Protein AF-0000000084720271 (afdb_homodimer)

Secondary structure (DSSP, 8-state):
--EEEEE-S-HHHHHHHHHHHHHTT-EEEEESSHHHHHHHHHHS--SEEEE-SS-SSS-HHHHHHHHHHSTTTTTS-EEEEESS--SS-TTEEEEETTS-HHHHHHHHHHHHHHHHHHHHS-----------------------------/--EEEEE-S-HHHHHHHHHHHHHTT-EEEEESSHHHHHHHHHHS--SEEEE-SS-SSS-HHHHHHHHHHSTTTTTS-EEEEESS--SS-TTEEEEETTS-HHHHHHHHHHHHHHHHHHHHS-----------------------------

Organism: Cystobacter fuscus (strain ATCC 25194 / DSM 2262 / NBRC 100088 / M29) (NCBI:txid1242864)

Solvent-accessible surface area (backbone atoms only — not comparable to full-atom values): 17105 Å² total; per-residue (Å²): 124,57,37,33,37,40,31,37,63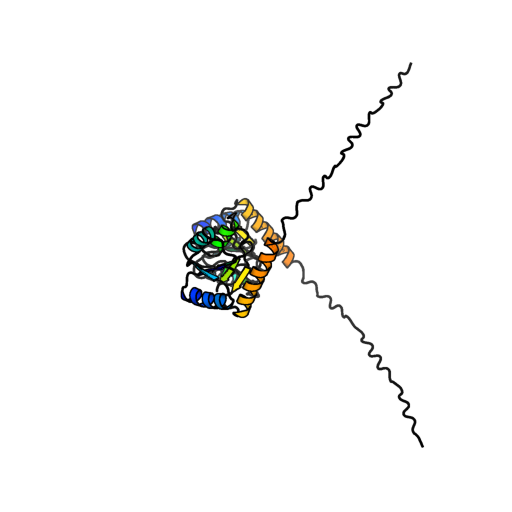,46,67,70,58,46,54,54,53,43,52,56,42,42,74,71,60,34,44,75,45,80,23,54,25,26,59,54,36,50,53,48,37,70,75,52,74,47,62,30,38,39,26,26,41,87,34,64,103,28,24,31,47,58,34,39,49,53,35,52,68,30,89,93,41,42,79,48,46,35,36,40,46,21,80,56,71,62,63,63,30,78,80,43,42,75,43,49,60,82,47,59,67,65,57,54,52,51,48,56,51,52,55,53,55,49,54,54,53,59,70,63,52,63,78,71,71,76,71,75,70,74,74,75,71,73,74,73,74,74,74,75,78,74,78,72,75,74,78,80,72,130,123,57,37,32,38,39,32,36,62,46,64,71,58,44,54,53,53,43,52,56,43,42,73,70,61,34,43,75,45,80,23,54,24,26,58,53,38,49,53,48,36,70,74,51,72,46,64,30,36,41,25,27,41,87,35,65,102,28,24,30,46,59,34,39,49,53,35,51,69,30,88,90,41,41,80,48,47,36,36,39,47,19,81,57,71,62,62,64,31,78,80,45,42,76,46,50,60,83,48,58,67,64,56,54,51,50,48,55,49,52,55,53,56,49,53,53,53,60,70,63,50,62,77,69,70,74,71,73,68,73,73,73,70,74,73,74,73,73,74,74,76,72,76,73,76,75,74,81,73,131

Nearest PDB structures (foldseek):
  4jav-assembly1_D  TM=7.626E-01  e=2.287E-08  Thermotoga maritima MSB8
  6rh1-assembly1_C  TM=7.684E-01  e=4.158E-08  Thermotoga maritima
  1ab6-assembly2_B  TM=7.377E-01  e=4.158E-08  Escherichia coli
  8wiw-assembly1_h  TM=7.359E-01  e=1.203E-07  Salmonella enterica subsp. enterica serovar Typhimurium str. LT2
  3c3m-assembly1_A-2  TM=6.565E-01  e=2.187E-07  Methanoculleus marisnigri JR1

Radius of gyration: 30.26 Å; Cα contacts (8 Å, |Δi|>4): 428; chains: 2; bounding box: 117×78×74 Å

Structure (mmCIF, N/CA/C/O backbone):
data_AF-0000000084720271-model_v1
#
loop_
_entity.id
_entity.type
_entity.pdbx_description
1 polymer 'DNA-binding response regulator'
#
loop_
_atom_site.group_PDB
_atom_site.id
_atom_site.type_symbol
_atom_site.label_atom_id
_atom_site.label_alt_id
_atom_site.label_comp_id
_atom_site.label_asym_id
_atom_site.label_entity_id
_atom_site.label_seq_id
_atom_site.pdbx_PDB_ins_code
_atom_site.Cartn_x
_atom_site.Cartn_y
_atom_site.Cartn_z
_atom_site.occupancy
_atom_site.B_iso_or_equiv
_atom_site.auth_seq_id
_atom_site.auth_comp_id
_atom_site.auth_asym_id
_atom_site.auth_atom_id
_atom_site.pdbx_PDB_model_num
ATOM 1 N N . MET A 1 1 ? -2.703 30.109 9.57 1 88.88 1 MET A N 1
ATOM 2 C CA . MET A 1 1 ? -1.684 29.078 9.539 1 88.88 1 MET A CA 1
ATOM 3 C C . MET A 1 1 ? -2.309 27.703 9.25 1 88.88 1 MET A C 1
ATOM 5 O O . MET A 1 1 ? -3.316 27.344 9.852 1 88.88 1 MET A O 1
ATOM 9 N N . ARG A 1 2 ? -1.812 26.984 8.273 1 94.38 2 ARG A N 1
ATOM 10 C CA . ARG A 1 2 ? -2.371 25.672 7.918 1 94.38 2 ARG A CA 1
ATOM 11 C C . ARG A 1 2 ? -1.997 24.625 8.953 1 94.38 2 ARG A C 1
ATOM 13 O O . ARG A 1 2 ? -0.902 24.656 9.516 1 94.38 2 ARG A O 1
ATOM 20 N N . THR A 1 3 ? -2.904 23.703 9.188 1 97.75 3 THR A N 1
ATOM 21 C CA . THR A 1 3 ? -2.705 22.672 10.188 1 97.75 3 THR A CA 1
ATOM 22 C C . THR A 1 3 ? -2.408 21.328 9.523 1 97.75 3 THR A C 1
ATOM 24 O O . THR A 1 3 ? -3.109 20.922 8.594 1 97.75 3 THR A O 1
ATOM 27 N N . ILE A 1 4 ? -1.362 20.672 10.055 1 98.38 4 ILE A N 1
ATOM 28 C CA . IL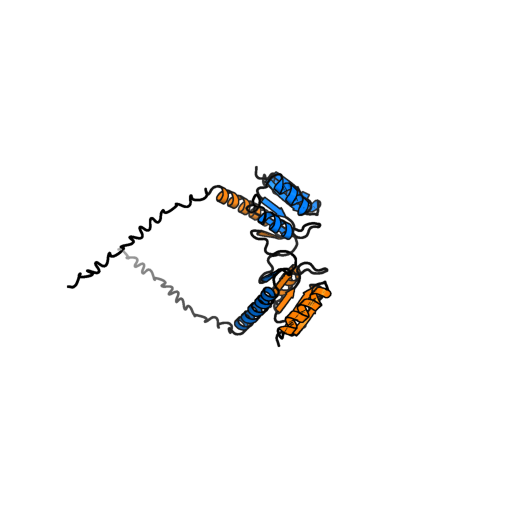E A 1 4 ? -0.977 19.344 9.586 1 98.38 4 ILE A CA 1
ATOM 29 C C . ILE A 1 4 ? -1.153 18.328 10.711 1 98.38 4 ILE A C 1
ATOM 31 O O . ILE A 1 4 ? -0.711 18.562 11.836 1 98.38 4 ILE A O 1
ATOM 35 N N . LEU A 1 5 ? -1.904 17.297 10.383 1 98.75 5 LEU A N 1
ATOM 36 C CA . LEU A 1 5 ? -1.975 16.141 11.281 1 98.75 5 LEU A CA 1
AT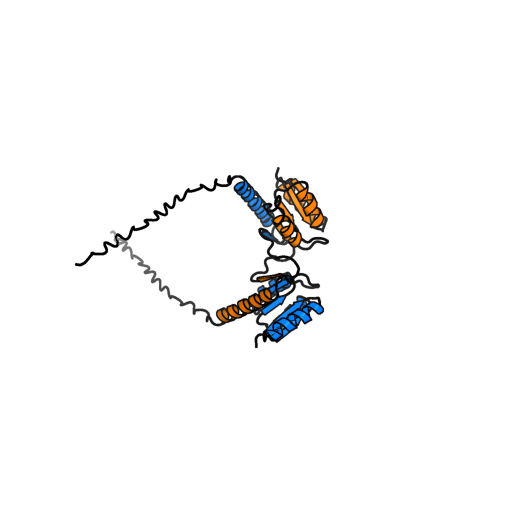OM 37 C C . LEU A 1 5 ? -0.856 15.156 10.984 1 98.75 5 LEU A C 1
ATOM 39 O O . LEU A 1 5 ? -0.836 14.539 9.922 1 98.75 5 LEU A O 1
ATOM 43 N N . LEU A 1 6 ? 0.082 15.062 11.914 1 98.69 6 LEU A N 1
ATOM 44 C CA . LEU A 1 6 ? 1.243 14.18 11.82 1 98.69 6 LEU A CA 1
ATOM 45 C C . LEU A 1 6 ? 1.022 12.898 12.617 1 98.69 6 LEU A C 1
ATOM 47 O O . LEU A 1 6 ? 0.775 12.953 13.82 1 98.69 6 LEU A O 1
ATOM 51 N N . VAL A 1 7 ? 1.159 11.75 11.883 1 98.38 7 VAL A N 1
ATOM 52 C CA . VAL A 1 7 ? 0.755 10.484 12.5 1 98.38 7 VAL A CA 1
ATOM 53 C C . VAL A 1 7 ? 1.912 9.492 12.445 1 98.38 7 VAL A C 1
ATOM 55 O O . VAL A 1 7 ? 2.408 9.164 11.367 1 98.38 7 VAL A O 1
ATOM 58 N N . ASP A 1 8 ? 2.346 9.023 13.633 1 96.62 8 ASP A N 1
ATOM 59 C CA . ASP A 1 8 ? 3.443 8.07 13.773 1 96.62 8 ASP A CA 1
ATOM 60 C C . ASP A 1 8 ? 3.447 7.434 15.164 1 96.62 8 ASP A C 1
ATOM 62 O O . ASP A 1 8 ? 3.195 8.109 16.156 1 96.62 8 ASP A O 1
ATOM 66 N N . ASP A 1 9 ? 3.748 6.133 15.211 1 94.94 9 ASP A N 1
ATOM 67 C CA . ASP A 1 9 ? 3.701 5.488 16.516 1 94.94 9 ASP A CA 1
ATOM 68 C C . ASP A 1 9 ? 5.031 5.641 17.25 1 94.94 9 ASP A C 1
ATOM 70 O O . ASP A 1 9 ? 5.133 5.32 18.438 1 94.94 9 ASP A O 1
ATOM 74 N N . GLU A 1 10 ? 6.016 6.168 16.578 1 94.62 10 GLU A N 1
ATOM 75 C CA . GLU A 1 10 ? 7.316 6.418 17.188 1 94.62 10 GLU A CA 1
ATOM 76 C C . GLU A 1 10 ? 7.473 7.883 17.578 1 94.62 10 GLU A C 1
ATOM 78 O O . GLU A 1 10 ? 7.609 8.75 16.719 1 94.62 10 GLU A O 1
ATOM 83 N N . GLN A 1 11 ? 7.578 8.156 18.922 1 96.94 11 GLN A N 1
ATOM 84 C CA . GLN A 1 11 ? 7.605 9.523 19.438 1 96.94 11 GLN A CA 1
ATOM 85 C C . GLN A 1 11 ? 8.812 10.289 18.891 1 96.94 11 GLN A C 1
ATOM 87 O O . GLN A 1 11 ? 8.719 11.484 18.609 1 96.94 11 GLN A O 1
ATOM 92 N N . ASP A 1 12 ? 9.938 9.633 18.781 1 97.06 12 ASP A N 1
ATOM 93 C CA . ASP A 1 12 ? 11.141 10.289 18.266 1 97.06 12 ASP A CA 1
ATOM 94 C C . ASP A 1 12 ? 10.914 10.836 16.859 1 97.06 12 ASP A C 1
ATOM 96 O O . ASP A 1 12 ? 11.383 11.93 16.531 1 97.06 12 ASP A O 1
ATOM 100 N N . LEU A 1 13 ? 10.219 10.102 16.047 1 96.12 13 LEU A N 1
ATOM 101 C CA . LEU A 1 13 ? 9.922 10.531 14.688 1 96.12 13 LEU A CA 1
ATOM 102 C C . LEU A 1 13 ? 8.898 11.664 14.688 1 96.12 13 LEU A C 1
ATOM 104 O O . LEU A 1 13 ? 9 12.594 13.891 1 96.12 13 LEU A O 1
ATOM 108 N N . LEU A 1 14 ? 7.93 11.609 15.578 1 98.12 14 LEU A N 1
ATOM 109 C CA . LEU A 1 14 ? 6.973 12.703 15.719 1 98.12 14 LEU A CA 1
ATOM 110 C C . LEU A 1 14 ? 7.684 14 16.078 1 98.12 14 LEU A C 1
ATOM 112 O O . LEU A 1 14 ? 7.43 15.047 15.461 1 98.12 14 LEU A O 1
ATOM 116 N N . ASP A 1 15 ? 8.523 13.914 17 1 98 15 ASP A N 1
ATOM 117 C CA . ASP A 1 15 ? 9.258 15.094 17.453 1 98 15 ASP A CA 1
ATOM 118 C C . ASP A 1 15 ? 10.078 15.688 16.297 1 98 15 ASP A C 1
ATOM 120 O O . ASP A 1 15 ? 10.055 16.906 16.078 1 98 15 ASP A O 1
ATOM 124 N N . LEU A 1 16 ? 10.773 14.852 15.641 1 97.19 16 LEU A N 1
ATOM 125 C CA . LEU A 1 16 ? 11.648 15.273 14.547 1 97.19 16 LEU A CA 1
ATOM 126 C C . LEU A 1 16 ? 10.844 15.969 13.453 1 97.19 16 LEU A C 1
ATOM 128 O O . LEU A 1 16 ? 11.156 17.094 13.07 1 97.19 16 LEU A O 1
ATOM 132 N N . PHE A 1 17 ? 9.836 15.359 12.984 1 97.75 17 PHE A N 1
ATOM 133 C CA . PHE A 1 17 ? 9.133 15.891 11.82 1 97.75 17 PHE A CA 1
ATOM 134 C C . PHE A 1 17 ? 8.188 17.016 12.219 1 97.75 17 PHE A C 1
ATOM 136 O O . PHE A 1 17 ? 7.887 17.891 11.414 1 97.75 17 PHE A O 1
ATOM 143 N N . ARG A 1 18 ? 7.746 17.031 13.477 1 98.25 18 ARG A N 1
ATOM 144 C CA . ARG A 1 18 ? 7.055 18.219 13.969 1 98.25 18 ARG A CA 1
ATOM 145 C C . ARG A 1 18 ? 7.945 19.453 13.852 1 98.25 18 ARG A C 1
ATOM 147 O O . ARG A 1 18 ? 7.508 20.5 13.359 1 98.25 18 ARG A O 1
ATOM 154 N N . GLU A 1 19 ? 9.109 19.312 14.352 1 97.94 19 GLU A N 1
ATOM 155 C CA . GLU A 1 19 ? 10.055 20.438 14.281 1 97.94 19 GLU A CA 1
ATOM 156 C C . GLU A 1 19 ? 10.242 20.906 12.852 1 97.94 19 GLU A C 1
ATOM 158 O O . GLU A 1 19 ? 10.219 22.109 12.586 1 97.94 19 GLU A O 1
ATOM 163 N N . VAL A 1 20 ? 10.43 20.016 11.953 1 97.5 20 VAL A N 1
ATOM 164 C CA . VAL A 1 20 ? 10.633 20.328 10.539 1 97.5 20 VAL A CA 1
ATOM 165 C C . VAL A 1 20 ? 9.422 21.094 10.008 1 97.5 20 VAL A C 1
ATOM 167 O O . VAL A 1 20 ? 9.57 22.156 9.383 1 97.5 20 VAL A O 1
ATOM 170 N N . LEU A 1 21 ? 8.258 20.641 10.281 1 98.19 21 LEU A N 1
ATOM 171 C CA . LEU A 1 21 ? 7.027 21.219 9.75 1 98.19 21 LEU A CA 1
ATOM 172 C C . LEU A 1 21 ? 6.746 22.578 10.398 1 98.19 21 LEU A C 1
ATOM 174 O O . LEU A 1 21 ? 6.262 23.5 9.734 1 98.19 21 LEU A O 1
ATOM 178 N N . GLU A 1 22 ? 7.023 22.656 11.68 1 97.88 22 GLU A N 1
ATOM 179 C CA . GLU A 1 22 ? 6.832 23.922 12.367 1 97.88 22 GLU A CA 1
ATOM 180 C C . GLU A 1 22 ? 7.801 24.984 11.844 1 97.88 22 GLU A C 1
ATOM 182 O O . GLU A 1 22 ? 7.453 26.156 11.758 1 97.88 22 GLU A O 1
ATOM 187 N N . GLN A 1 23 ? 8.977 24.594 11.484 1 97.12 23 GLN A N 1
ATOM 188 C CA . GLN A 1 23 ? 9.938 25.516 10.883 1 97.12 23 GLN A CA 1
ATOM 189 C C . GLN A 1 23 ? 9.438 26.016 9.531 1 97.12 23 GLN A C 1
ATOM 191 O O . GLN A 1 23 ? 9.828 27.094 9.086 1 97.12 23 GLN A O 1
ATOM 196 N N . MET A 1 24 ? 8.602 25.266 8.953 1 96.31 24 MET A N 1
ATOM 197 C CA . MET A 1 24 ? 7.984 25.656 7.684 1 96.31 24 MET A CA 1
ATOM 198 C C . MET A 1 24 ? 6.762 26.547 7.926 1 96.31 24 MET A C 1
ATOM 200 O O . MET A 1 24 ? 6.047 26.891 6.98 1 96.31 24 MET A O 1
ATOM 204 N N . ASP A 1 25 ? 6.488 26.766 9.117 1 97 25 ASP A N 1
ATOM 205 C CA . ASP A 1 25 ? 5.438 27.688 9.547 1 97 25 ASP A CA 1
ATOM 206 C C . ASP A 1 25 ? 4.066 27.016 9.484 1 97 25 ASP A C 1
ATOM 208 O O . ASP A 1 25 ? 3.076 27.656 9.125 1 97 25 ASP A O 1
ATOM 212 N N . TYR A 1 26 ? 3.961 25.719 9.773 1 97.44 26 TYR A N 1
ATOM 213 C CA . TYR A 1 26 ? 2.691 25.016 9.906 1 97.44 26 TYR A CA 1
ATOM 214 C C . TYR A 1 26 ? 2.391 24.703 11.367 1 97.44 26 TYR A C 1
ATOM 216 O O . TYR A 1 26 ? 3.309 24.562 12.18 1 97.44 26 TYR A O 1
ATOM 224 N N . ARG A 1 27 ? 1.168 24.734 11.656 1 98.19 27 ARG A N 1
ATOM 225 C CA . ARG A 1 27 ? 0.745 24.156 12.93 1 98.19 27 ARG A CA 1
ATOM 226 C C . ARG A 1 27 ? 0.677 22.641 12.844 1 98.19 27 ARG A C 1
ATOM 228 O O . ARG A 1 27 ? 0.183 22.094 11.859 1 98.19 27 ARG A O 1
ATOM 235 N N . VAL A 1 28 ? 1.131 21.969 13.945 1 98.56 28 VAL A N 1
ATOM 236 C CA . VAL A 1 28 ? 1.196 20.516 13.875 1 98.56 28 VAL A CA 1
ATOM 237 C C . VAL A 1 28 ? 0.407 19.906 15.031 1 98.56 28 VAL A C 1
ATOM 239 O O . VAL A 1 28 ? 0.572 20.297 16.188 1 98.56 28 VAL A O 1
ATOM 242 N N . ILE A 1 29 ? -0.478 19 14.695 1 98.5 29 ILE A N 1
ATOM 243 C CA . ILE A 1 29 ? -1.125 18.125 15.656 1 98.5 29 ILE A CA 1
ATOM 244 C C . ILE A 1 29 ? -0.607 16.688 15.477 1 98.5 29 ILE A C 1
ATOM 246 O O . ILE A 1 29 ? -0.41 16.234 14.352 1 98.5 29 ILE A O 1
ATOM 250 N N . GLU A 1 30 ? -0.438 16.016 16.609 1 98.44 30 GLU A N 1
ATOM 251 C CA . GLU A 1 30 ? 0.185 14.695 16.547 1 98.44 30 GLU A CA 1
ATOM 252 C C . GLU A 1 30 ? -0.809 13.594 16.922 1 98.44 30 GLU A C 1
ATOM 254 O O . GLU A 1 30 ? -1.698 13.812 17.75 1 98.44 30 GLU A O 1
ATOM 259 N N . ALA A 1 31 ? -0.675 12.469 16.297 1 98.5 31 ALA A N 1
ATOM 260 C CA . ALA A 1 31 ? -1.375 11.242 16.656 1 98.5 31 ALA A CA 1
ATOM 261 C C . ALA A 1 31 ? -0.428 10.047 16.625 1 98.5 31 ALA A C 1
ATOM 263 O O . ALA A 1 31 ? 0.51 10 15.836 1 98.5 31 ALA A O 1
ATOM 264 N N . HIS A 1 32 ? -0.757 9.008 17.438 1 97.62 32 HIS A N 1
ATOM 265 C CA . HIS A 1 32 ? 0.18 7.91 17.625 1 97.62 32 HIS A CA 1
ATOM 266 C C . HIS A 1 32 ? -0.281 6.66 16.891 1 97.62 32 HIS A C 1
ATOM 268 O O . HIS A 1 32 ? 0.408 5.637 16.906 1 97.62 32 HIS A O 1
ATOM 274 N N . ASP A 1 33 ? -1.409 6.688 16.328 1 94.62 33 ASP A N 1
ATOM 275 C CA . ASP A 1 33 ? -1.935 5.621 15.484 1 94.62 33 ASP A CA 1
ATOM 276 C C . ASP A 1 33 ? -3.092 6.125 14.625 1 94.62 33 ASP A C 1
ATOM 278 O O . ASP A 1 33 ? -3.527 7.27 14.766 1 94.62 33 ASP A O 1
ATOM 282 N N . GLY A 1 34 ? -3.58 5.297 13.672 1 95.88 34 GLY A N 1
ATOM 283 C CA . GLY A 1 34 ? -4.621 5.688 12.734 1 95.88 34 GLY A CA 1
ATOM 284 C C . GLY A 1 34 ? -5.938 6.023 13.406 1 95.88 34 GLY A C 1
ATOM 285 O O . GLY A 1 34 ? -6.66 6.918 12.961 1 95.88 34 GLY A O 1
ATOM 286 N N . ARG A 1 35 ? -6.23 5.324 14.492 1 95.94 35 ARG A N 1
ATOM 287 C CA . ARG A 1 35 ? -7.492 5.559 15.188 1 95.94 35 ARG A CA 1
ATOM 288 C C . ARG A 1 35 ? -7.504 6.93 15.852 1 95.94 35 ARG A C 1
ATOM 290 O O . ARG A 1 35 ? -8.484 7.672 15.75 1 95.94 35 ARG A O 1
ATOM 297 N N . GLU A 1 36 ? -6.465 7.176 16.531 1 97.75 36 GLU A N 1
ATOM 298 C CA . GLU A 1 36 ? -6.32 8.5 17.141 1 97.75 36 GLU A CA 1
ATOM 299 C C . GLU A 1 36 ? -6.344 9.594 16.078 1 97.75 36 GLU A C 1
ATOM 301 O O . GLU A 1 36 ? -6.988 10.633 16.266 1 97.75 36 GLU A O 1
ATOM 306 N N . ALA A 1 37 ? -5.66 9.375 15.008 1 98.5 37 ALA A N 1
ATOM 307 C CA . ALA A 1 37 ? -5.602 10.336 13.914 1 98.5 37 ALA A CA 1
ATOM 308 C C . ALA A 1 37 ? -6.988 10.602 13.336 1 98.5 37 ALA A C 1
ATOM 310 O O . ALA A 1 37 ? -7.355 11.758 13.102 1 98.5 37 ALA A O 1
ATOM 311 N N . LEU A 1 38 ? -7.727 9.586 13.141 1 97.56 38 LEU A N 1
ATOM 312 C CA . LEU A 1 38 ? -9.062 9.719 12.578 1 97.56 38 LEU A CA 1
ATOM 313 C C . LEU A 1 38 ? -9.969 10.523 13.508 1 97.56 38 LEU A C 1
ATOM 315 O O . LEU A 1 38 ? -10.727 11.383 13.062 1 97.56 38 LEU A O 1
ATOM 319 N N . SER A 1 39 ? -9.852 10.164 14.773 1 98.06 39 SER A N 1
ATOM 320 C CA . SER A 1 39 ? -10.625 10.883 15.781 1 98.06 39 SER A CA 1
ATOM 321 C C . SER A 1 39 ? -10.312 12.375 15.758 1 98.06 39 SER A C 1
ATOM 323 O O . SER A 1 39 ? -11.219 13.211 15.758 1 98.06 39 SER A O 1
ATOM 325 N N . LEU A 1 40 ? -9.086 12.742 15.734 1 98.25 40 LEU A N 1
ATOM 326 C CA . LEU A 1 40 ? -8.656 14.133 15.719 1 98.25 40 LEU A CA 1
ATOM 327 C C . LEU A 1 40 ? -9.102 14.828 14.438 1 98.25 40 LEU A C 1
ATOM 329 O O . LEU A 1 40 ? -9.547 15.984 14.469 1 98.25 40 LEU A O 1
ATOM 333 N N . ALA A 1 41 ? -8.992 14.156 13.305 1 97.75 41 ALA A N 1
ATOM 334 C CA . ALA A 1 41 ? -9.398 14.727 12.023 1 97.75 41 ALA A CA 1
ATOM 335 C C . ALA A 1 41 ? -10.898 15.016 12.008 1 97.75 41 ALA A C 1
ATOM 337 O O . ALA A 1 41 ? -11.336 16.031 11.445 1 97.75 41 ALA A O 1
ATOM 338 N N . ARG A 1 42 ? -11.578 14.109 12.602 1 96.81 42 ARG A N 1
ATOM 339 C CA . ARG A 1 42 ? -13.023 14.281 12.648 1 96.81 42 ARG A CA 1
ATOM 340 C C . ARG A 1 42 ? -13.406 15.453 13.547 1 96.81 42 ARG A C 1
ATOM 342 O O . ARG A 1 42 ? -14.391 16.141 13.289 1 96.81 42 ARG A O 1
ATOM 349 N N . GLN A 1 43 ? -12.688 15.586 14.609 1 97 43 GLN A N 1
ATOM 350 C CA . GLN A 1 43 ? -12.938 16.688 15.523 1 97 43 GLN A CA 1
ATOM 351 C C . GLN A 1 43 ? -12.609 18.031 14.867 1 97 43 GLN A C 1
ATOM 353 O O . GLN A 1 43 ? -13.367 19 15 1 97 43 GLN A O 1
ATOM 358 N N . SER A 1 44 ? -11.508 18.109 14.234 1 96.38 44 SER A N 1
ATOM 359 C CA . SER A 1 44 ? -11.047 19.297 13.516 1 96.38 44 SER A CA 1
ATOM 360 C C . SER A 1 44 ? -10.25 18.922 12.273 1 96.38 44 SER A C 1
ATOM 362 O O . SER A 1 44 ? -9.109 18.469 12.375 1 96.38 44 SER A O 1
ATOM 364 N N . PRO A 1 45 ? -10.875 19.156 11.109 1 96.81 45 PRO A N 1
ATOM 365 C CA . PRO A 1 45 ? -10.203 18.719 9.891 1 96.81 45 PRO A CA 1
ATOM 366 C C . PRO A 1 45 ? -8.906 19.469 9.617 1 96.81 45 PRO A C 1
ATOM 368 O O . PRO A 1 45 ? -8.914 20.703 9.5 1 96.81 45 PRO A O 1
ATOM 371 N N . PRO A 1 46 ? -7.828 18.734 9.477 1 97.56 46 PRO A N 1
ATOM 372 C CA . PRO A 1 46 ? -6.582 19.375 9.062 1 97.56 46 PRO A CA 1
ATOM 373 C C . PRO A 1 46 ? -6.535 19.641 7.559 1 97.56 46 PRO A C 1
ATOM 375 O O . PRO A 1 46 ? -7.41 19.188 6.816 1 97.56 46 PRO A O 1
ATOM 378 N N . GLU A 1 47 ? -5.574 20.406 7.191 1 95.31 47 GLU A N 1
ATOM 379 C CA . GLU A 1 47 ? -5.422 20.688 5.766 1 95.31 47 GLU A CA 1
ATOM 380 C C . GLU A 1 47 ? -4.566 19.625 5.086 1 95.31 47 GLU A C 1
ATOM 382 O O . GLU A 1 47 ? -4.578 19.5 3.857 1 95.31 47 GLU A O 1
ATOM 387 N N . LEU A 1 48 ? -3.842 18.875 5.875 1 96.75 48 LEU A N 1
ATOM 388 C CA . LEU A 1 48 ? -2.98 17.797 5.391 1 96.75 48 LEU A CA 1
ATOM 389 C C . LEU A 1 48 ? -2.771 16.734 6.473 1 96.75 48 LEU A C 1
ATOM 391 O O . LEU A 1 48 ? -2.604 17.078 7.648 1 96.75 48 LEU A O 1
ATOM 395 N N . VAL A 1 49 ? -2.795 15.508 6.004 1 97.56 49 VAL A N 1
ATOM 396 C CA . VAL A 1 49 ? -2.41 14.406 6.879 1 97.56 49 VAL A CA 1
ATOM 397 C C . VAL A 1 49 ? -1.098 13.797 6.395 1 97.56 49 VAL A C 1
ATOM 399 O O . VAL A 1 49 ? -0.967 13.445 5.223 1 97.56 49 VAL A O 1
ATOM 402 N N . VAL A 1 50 ? -0.1 13.758 7.238 1 97.31 50 VAL A N 1
ATOM 403 C CA . VAL A 1 50 ? 1.137 13.016 7.023 1 97.31 50 VAL A CA 1
ATOM 404 C C . VAL A 1 50 ? 1.185 11.812 7.957 1 97.31 50 VAL A C 1
ATOM 406 O O . VAL A 1 50 ? 1.192 11.961 9.18 1 97.31 50 VAL A O 1
ATOM 409 N N . THR A 1 51 ? 1.233 10.625 7.332 1 95.5 51 THR A N 1
ATOM 410 C CA . THR A 1 51 ? 1.066 9.453 8.188 1 95.5 51 THR A CA 1
ATOM 411 C C . THR A 1 51 ? 2.098 8.383 7.844 1 95.5 51 THR A C 1
ATOM 413 O O . THR A 1 51 ? 2.424 8.18 6.672 1 95.5 51 THR A O 1
ATOM 416 N N . ASP A 1 52 ? 2.531 7.684 8.852 1 90.56 52 ASP A N 1
ATOM 417 C CA . ASP A 1 52 ? 3.271 6.438 8.688 1 90.56 52 ASP A CA 1
ATOM 418 C C . ASP A 1 52 ? 2.363 5.324 8.172 1 90.56 52 ASP A C 1
ATOM 420 O O . ASP A 1 52 ? 1.155 5.34 8.406 1 90.56 52 ASP A O 1
ATOM 424 N N . TRP A 1 53 ? 2.906 4.461 7.582 1 81.94 53 TRP A N 1
ATOM 425 C CA . TRP A 1 53 ? 2.156 3.322 7.059 1 81.94 53 TRP A CA 1
ATOM 426 C C . TRP A 1 53 ? 1.92 2.281 8.148 1 81.94 53 TRP A C 1
ATOM 428 O O . TRP A 1 53 ? 0.775 1.927 8.438 1 81.94 53 TRP A O 1
ATOM 438 N N . MET A 1 54 ? 2.994 1.794 8.688 1 76.81 54 MET A N 1
ATOM 439 C CA . MET A 1 54 ? 2.902 0.693 9.641 1 76.81 54 MET A CA 1
ATOM 440 C C . MET A 1 54 ? 2.734 1.22 11.062 1 76.81 54 MET A C 1
ATOM 442 O O . MET A 1 54 ? 3.66 1.805 11.625 1 76.81 54 MET A O 1
ATOM 446 N N . MET A 1 55 ? 1.592 1.165 11.609 1 85.62 55 MET A N 1
ATOM 447 C CA . MET A 1 55 ? 1.247 1.572 12.969 1 8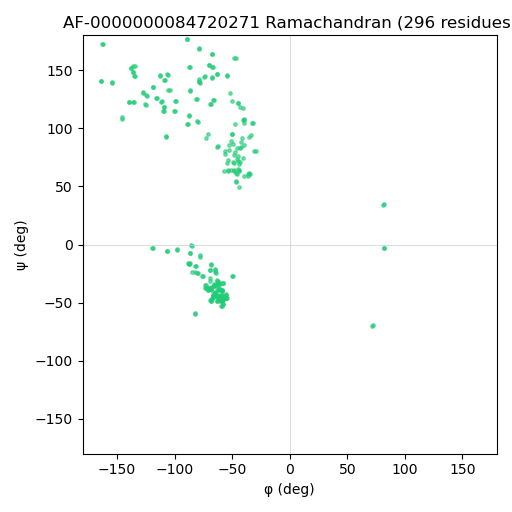5.62 55 MET A CA 1
ATOM 448 C C . MET A 1 55 ? 0.301 0.565 13.617 1 85.62 55 MET A C 1
ATOM 450 O O . MET A 1 55 ? -0.387 -0.182 12.922 1 85.62 55 MET A O 1
ATOM 454 N N . PRO A 1 56 ? 0.38 0.489 14.961 1 82.62 56 PRO A N 1
ATOM 455 C CA . PRO A 1 56 ? -0.564 -0.395 15.648 1 82.62 56 PRO A CA 1
ATOM 456 C C . PRO A 1 56 ? -2.008 0.094 15.547 1 82.62 56 PRO A C 1
ATOM 458 O O . PRO A 1 56 ? -2.252 1.232 15.141 1 82.62 56 PRO A O 1
ATOM 461 N N . ARG A 1 57 ? -3.072 -0.819 15.852 1 84 57 ARG A N 1
ATOM 462 C CA . ARG A 1 57 ? -4.5 -0.526 15.938 1 84 57 ARG A CA 1
ATOM 463 C C . ARG A 1 57 ? -5.086 -0.268 14.547 1 84 57 ARG A C 1
ATOM 465 O O . ARG A 1 57 ? -5.926 -1.036 14.07 1 84 57 ARG A O 1
ATOM 472 N N . MET A 1 58 ? -4.723 0.853 13.953 1 83.56 58 MET A N 1
ATOM 473 C CA . MET A 1 58 ? -5.059 1.239 12.586 1 83.56 58 MET A CA 1
ATOM 474 C C . MET A 1 58 ? -3.84 1.796 11.859 1 83.56 58 MET A C 1
ATOM 476 O O . MET A 1 58 ? -3.232 2.768 12.312 1 83.56 58 MET A O 1
ATOM 480 N N . ASP A 1 59 ? -3.518 1.144 10.719 1 80.75 59 ASP A N 1
ATOM 481 C CA . ASP A 1 59 ? -2.299 1.551 10.031 1 80.75 59 ASP A CA 1
ATOM 482 C C . ASP A 1 59 ? -2.584 2.668 9.031 1 80.75 59 ASP A C 1
ATOM 484 O O . ASP A 1 59 ? -3.729 3.105 8.883 1 80.75 59 ASP A O 1
ATOM 488 N N . GLY A 1 60 ? -1.537 3.182 8.383 1 86.94 60 GLY A N 1
ATOM 489 C CA . GLY A 1 60 ? -1.647 4.332 7.496 1 86.94 60 GLY A CA 1
ATOM 490 C C . GLY A 1 60 ? -2.572 4.09 6.316 1 86.94 60 GLY A C 1
ATOM 491 O O . GLY A 1 60 ? -3.289 4.996 5.887 1 86.94 60 GLY A O 1
ATOM 492 N N . LEU A 1 61 ? -2.543 2.947 5.797 1 78.69 61 LEU A N 1
ATOM 493 C CA . LEU A 1 61 ? -3.408 2.633 4.668 1 78.69 61 LEU A CA 1
ATOM 494 C C . LEU A 1 61 ? -4.871 2.592 5.098 1 78.69 61 LEU A C 1
ATOM 496 O O . LEU A 1 61 ? -5.738 3.135 4.41 1 78.69 61 LEU A O 1
ATOM 500 N N . GLU A 1 62 ? -5.094 1.919 6.133 1 80.75 62 GLU A N 1
ATOM 501 C CA . GLU A 1 62 ? -6.438 1.903 6.691 1 80.75 62 GLU A CA 1
ATOM 502 C C . GLU A 1 62 ? -6.938 3.318 6.973 1 80.75 62 GLU A C 1
ATOM 504 O O . GLU A 1 62 ? -8.102 3.633 6.719 1 80.75 62 GLU A O 1
ATOM 509 N N . LEU A 1 63 ? -6.059 4.121 7.516 1 90.31 63 LEU A N 1
ATOM 510 C CA . LEU A 1 63 ? -6.395 5.516 7.773 1 90.31 63 LEU A CA 1
ATOM 511 C C . LEU A 1 63 ? -6.77 6.234 6.484 1 90.31 63 LEU A C 1
ATOM 513 O O . LEU A 1 63 ? -7.777 6.941 6.434 1 90.31 63 LEU A O 1
ATOM 517 N N . CYS A 1 64 ? -5.992 6.074 5.438 1 87.38 64 CYS A N 1
ATOM 518 C CA . CYS A 1 64 ? -6.27 6.699 4.148 1 87.38 64 CYS A CA 1
ATOM 519 C C . CYS A 1 64 ? -7.66 6.32 3.648 1 87.38 64 CYS A C 1
ATOM 521 O O . CYS A 1 64 ? -8.43 7.188 3.221 1 87.38 64 CYS A O 1
ATOM 523 N N . HIS A 1 65 ? -7.91 5.137 3.752 1 82.56 65 HIS A N 1
ATOM 524 C CA . HIS A 1 65 ? -9.211 4.664 3.285 1 82.56 65 HIS A CA 1
ATOM 525 C C . HIS A 1 65 ? -10.344 5.25 4.117 1 82.56 65 HIS A C 1
ATOM 527 O O . HIS A 1 65 ? -11.383 5.641 3.574 1 82.56 65 HIS A O 1
ATOM 533 N N . ALA A 1 66 ? -10.164 5.258 5.391 1 88.69 66 ALA A N 1
ATOM 534 C CA . ALA A 1 66 ? -11.18 5.809 6.285 1 88.69 66 ALA A CA 1
ATOM 535 C C . ALA A 1 66 ? -11.422 7.289 5.996 1 88.69 66 ALA A C 1
ATOM 537 O O . ALA A 1 66 ? -12.562 7.746 5.98 1 88.69 66 ALA A O 1
ATOM 538 N N . LEU A 1 67 ? -10.398 8.023 5.82 1 92.44 67 LEU A N 1
ATOM 539 C CA . LEU A 1 67 ? -10.516 9.445 5.492 1 92.44 67 LEU A CA 1
ATOM 540 C C . LEU A 1 67 ? -11.234 9.633 4.164 1 92.44 67 LEU A C 1
ATOM 542 O O . LEU A 1 67 ? -12.125 10.484 4.051 1 92.44 67 LEU A O 1
ATOM 546 N N . HIS A 1 68 ? -10.836 8.844 3.207 1 85.81 68 HIS A N 1
ATOM 547 C CA . HIS A 1 68 ? -11.43 8.938 1.877 1 85.81 68 HIS A CA 1
ATOM 548 C C . HIS A 1 68 ? -12.914 8.609 1.908 1 85.81 68 HIS A C 1
ATOM 550 O O . HIS A 1 68 ? -13.695 9.172 1.142 1 85.81 68 HIS A O 1
ATOM 556 N N . ALA A 1 69 ? -13.242 7.793 2.76 1 84.5 69 ALA A N 1
ATOM 557 C CA . ALA A 1 69 ? -14.625 7.336 2.84 1 84.5 69 ALA A CA 1
ATOM 558 C C . ALA A 1 69 ? -15.492 8.336 3.602 1 84.5 69 ALA A C 1
ATOM 560 O O . ALA A 1 69 ? -16.719 8.266 3.551 1 84.5 69 ALA A O 1
ATOM 561 N N . ASP A 1 70 ? -14.844 9.172 4.348 1 90.31 70 ASP A N 1
ATOM 562 C CA . ASP A 1 70 ? -15.547 10.172 5.145 1 90.31 70 ASP A CA 1
ATOM 563 C C . ASP A 1 70 ? -15.938 11.375 4.297 1 90.31 70 ASP A C 1
ATOM 565 O O . ASP A 1 70 ? -15.078 12.023 3.691 1 90.31 70 ASP A O 1
ATOM 569 N N . GLU A 1 71 ? -17.188 11.727 4.285 1 90 71 GLU A N 1
ATOM 570 C CA . GLU A 1 71 ? -17.734 12.781 3.43 1 90 71 GLU A CA 1
ATOM 571 C C . GLU A 1 71 ? -17.078 14.125 3.736 1 90 71 GLU A C 1
ATOM 573 O O . GLU A 1 71 ? -16.891 14.945 2.84 1 90 71 GLU A O 1
ATOM 578 N N . ARG A 1 72 ? -16.734 14.352 4.973 1 93.25 72 ARG A N 1
ATOM 579 C CA . ARG A 1 72 ? -16.188 15.641 5.383 1 93.25 72 ARG A CA 1
ATOM 580 C C . ARG A 1 72 ? -14.664 15.656 5.211 1 93.25 72 ARG A C 1
ATOM 582 O O . ARG A 1 72 ? -14.055 16.734 5.176 1 93.25 72 ARG A O 1
ATOM 589 N N . LEU A 1 73 ? -14.078 14.453 5.051 1 94.5 73 LEU A N 1
ATOM 590 C CA . LEU A 1 73 ? -12.617 14.391 5.133 1 94.5 73 LEU A CA 1
ATOM 591 C C . LEU A 1 73 ? -12.023 13.883 3.822 1 94.5 73 LEU A C 1
ATOM 593 O O . LEU A 1 73 ? -10.805 13.891 3.646 1 94.5 73 LEU A O 1
ATOM 597 N N . HIS A 1 74 ? -12.797 13.516 2.85 1 87.25 74 HIS A N 1
ATOM 598 C CA . HIS A 1 74 ? -12.367 12.766 1.675 1 87.25 74 HIS A CA 1
ATOM 599 C C . HIS A 1 74 ? -11.453 13.609 0.79 1 87.25 74 HIS A C 1
ATOM 601 O O . HIS A 1 74 ? -10.703 13.07 -0.025 1 87.25 74 HIS A O 1
ATOM 607 N N . ASP A 1 75 ? -11.461 14.922 0.979 1 87.06 75 ASP A N 1
ATOM 608 C CA . ASP A 1 75 ? -10.672 15.789 0.105 1 87.06 75 ASP A CA 1
ATOM 609 C C . ASP A 1 75 ? -9.344 16.156 0.75 1 87.06 75 ASP A C 1
ATOM 611 O O . ASP A 1 75 ? -8.508 16.828 0.131 1 87.06 75 ASP A O 1
ATOM 615 N N . ILE A 1 76 ? -9.156 15.727 1.956 1 92.81 76 ILE A N 1
ATOM 616 C CA . ILE A 1 76 ? -7.906 16.062 2.627 1 92.81 76 ILE A CA 1
ATOM 617 C C . ILE A 1 76 ? -6.75 15.32 1.962 1 92.81 76 ILE A C 1
ATOM 619 O O . ILE A 1 76 ? -6.777 14.086 1.845 1 92.81 76 ILE A O 1
ATOM 623 N N . PRO A 1 77 ? -5.801 16.047 1.479 1 93.19 77 PRO A N 1
ATOM 624 C CA . PRO A 1 77 ? -4.629 15.359 0.931 1 93.19 77 PRO A CA 1
ATOM 625 C C . PRO A 1 77 ? -3.867 14.562 1.984 1 93.19 77 PRO A C 1
ATOM 627 O O . PRO A 1 77 ? -3.791 14.977 3.145 1 93.19 77 PRO A O 1
ATOM 630 N N . ILE A 1 78 ? -3.297 13.43 1.519 1 93 78 ILE A N 1
ATOM 631 C CA . ILE A 1 78 ? -2.582 12.539 2.424 1 93 78 ILE A CA 1
ATOM 632 C C . ILE A 1 78 ? -1.186 12.258 1.874 1 93 78 ILE A C 1
ATOM 634 O O . ILE A 1 78 ? -1.021 12.016 0.675 1 93 78 ILE A O 1
ATOM 638 N N . ILE A 1 79 ? -0.202 12.406 2.684 1 91.44 79 ILE A N 1
ATOM 639 C CA . ILE A 1 79 ? 1.155 11.953 2.395 1 91.44 79 ILE A CA 1
ATOM 640 C C . ILE A 1 79 ? 1.499 10.758 3.277 1 91.44 79 ILE A C 1
ATOM 642 O O . ILE A 1 79 ? 1.489 10.859 4.508 1 91.44 79 ILE A O 1
ATOM 646 N N . LEU A 1 80 ? 1.697 9.594 2.664 1 89.31 80 LEU A N 1
ATOM 647 C CA . LEU A 1 80 ? 2.271 8.445 3.359 1 89.31 80 LEU A CA 1
ATOM 648 C C . LEU A 1 80 ? 3.787 8.578 3.465 1 89.31 80 LEU A C 1
ATOM 650 O O . LEU A 1 80 ? 4.492 8.508 2.455 1 89.31 80 LEU A O 1
ATOM 654 N N . HIS A 1 81 ? 4.289 8.891 4.652 1 90.62 81 HIS A N 1
ATOM 655 C CA . HIS A 1 81 ? 5.699 9.109 4.965 1 90.62 81 HIS A CA 1
ATOM 656 C C . HIS A 1 81 ? 6.273 7.953 5.773 1 90.62 81 HIS A C 1
ATOM 658 O O . HIS A 1 81 ? 6.152 7.926 7 1 90.62 81 HIS A O 1
ATOM 664 N N . SER A 1 82 ? 6.879 6.977 5.035 1 79.94 82 SER A N 1
ATOM 665 C CA . SER A 1 82 ? 7.191 5.691 5.652 1 79.94 82 SER A CA 1
ATOM 666 C C . SER A 1 82 ? 8.594 5.223 5.27 1 79.94 82 SER A C 1
ATOM 668 O O . SER A 1 82 ? 9.117 5.602 4.223 1 79.94 82 SER A O 1
ATOM 670 N N . SER A 1 83 ? 9.133 4.531 6.223 1 75.31 83 SER A N 1
ATOM 671 C CA . SER A 1 83 ? 10.438 3.928 5.961 1 75.31 83 SER A CA 1
ATOM 672 C C . SER A 1 83 ? 10.328 2.797 4.941 1 75.31 83 SER A C 1
ATOM 674 O O . SER A 1 83 ? 11.32 2.398 4.336 1 75.31 83 SER A O 1
ATOM 676 N N . SER A 1 84 ? 9.078 2.377 4.945 1 60.84 84 SER A N 1
ATOM 677 C CA . SER A 1 84 ? 8.883 1.248 4.043 1 60.84 84 SER A CA 1
ATOM 678 C C . SER A 1 84 ? 8.766 1.714 2.596 1 60.84 84 SER A C 1
ATOM 680 O O . SER A 1 84 ? 8.469 2.883 2.334 1 60.84 84 SER A O 1
ATOM 682 N N . GLY A 1 85 ? 9.219 1.123 1.638 1 57.84 85 GLY A N 1
ATOM 683 C CA . GLY A 1 85 ? 9.156 1.461 0.226 1 57.84 85 GLY A CA 1
ATOM 684 C C . GLY A 1 85 ? 7.758 1.832 -0.234 1 57.84 85 GLY A C 1
ATOM 685 O O . GLY A 1 85 ? 6.809 1.798 0.555 1 57.84 85 GLY A O 1
ATOM 686 N N . ASP A 1 86 ? 7.656 2.521 -1.352 1 56.19 86 ASP A N 1
ATOM 687 C CA . ASP A 1 86 ? 6.426 2.959 -2.002 1 56.19 86 ASP A CA 1
ATOM 688 C C . ASP A 1 86 ? 5.348 1.88 -1.92 1 56.19 86 ASP A C 1
ATOM 690 O O . ASP A 1 86 ? 5.547 0.759 -2.391 1 56.19 86 ASP A O 1
ATOM 694 N N . PRO A 1 87 ? 4.375 2.293 -1.003 1 59.16 87 PRO A N 1
ATOM 695 C CA . PRO A 1 87 ? 3.299 1.299 -0.955 1 59.16 87 PRO A CA 1
ATOM 696 C C . PRO A 1 87 ? 2.783 0.92 -2.342 1 59.16 87 PRO A C 1
ATOM 698 O O . PRO A 1 87 ? 2.092 -0.09 -2.492 1 59.16 87 PRO A O 1
ATOM 701 N N . HIS A 1 88 ? 2.977 1.961 -3.242 1 57.72 88 HIS A N 1
ATOM 702 C CA . HIS A 1 88 ? 2.58 1.59 -4.598 1 57.72 88 HIS A CA 1
ATOM 703 C C . HIS A 1 88 ? 3.43 0.438 -5.121 1 57.72 88 HIS A C 1
ATOM 705 O O . HIS A 1 88 ? 4.652 0.561 -5.227 1 57.72 88 HIS A O 1
ATOM 711 N N . ALA A 1 89 ? 3.004 -0.712 -4.777 1 59.44 89 ALA A N 1
ATOM 712 C CA . ALA A 1 89 ? 3.682 -1.855 -5.383 1 59.44 89 ALA A CA 1
ATOM 713 C C . ALA A 1 89 ? 3.771 -1.698 -6.898 1 59.44 89 ALA A C 1
ATOM 715 O O . ALA A 1 89 ? 2.762 -1.801 -7.602 1 59.44 89 ALA A O 1
ATOM 716 N N . PRO A 1 90 ? 4.93 -1.163 -7.285 1 60.03 90 PRO A N 1
ATOM 717 C CA . PRO A 1 90 ? 5.004 -1.013 -8.742 1 60.03 90 PRO A CA 1
ATOM 718 C C . PRO A 1 90 ? 4.512 -2.252 -9.492 1 60.03 90 PRO A C 1
ATOM 720 O O . PRO A 1 90 ? 4.98 -3.361 -9.227 1 60.03 90 PRO A O 1
ATOM 723 N N . GLY A 1 91 ? 3.502 -2.021 -10.336 1 65.75 91 GLY A N 1
ATOM 724 C CA . GLY A 1 91 ? 3.045 -3.059 -11.25 1 65.75 91 GLY A CA 1
ATOM 725 C C . GLY A 1 91 ? 2.092 -4.043 -10.602 1 65.75 91 GLY A C 1
ATOM 726 O O . GLY A 1 91 ? 1.584 -4.953 -11.266 1 65.75 91 GLY A O 1
ATOM 727 N N . ALA A 1 92 ? 1.904 -3.807 -9.289 1 79.44 92 ALA A N 1
ATOM 728 C CA . ALA A 1 92 ? 1.047 -4.777 -8.609 1 79.44 92 ALA A CA 1
ATOM 729 C C . ALA A 1 92 ? -0.424 -4.391 -8.734 1 79.44 92 ALA A C 1
ATOM 731 O O . ALA A 1 92 ? -0.771 -3.209 -8.656 1 79.44 92 ALA A O 1
ATOM 732 N N . ARG A 1 93 ? -1.163 -5.363 -9.086 1 79.12 93 ARG A N 1
ATOM 733 C CA . ARG A 1 93 ? -2.613 -5.207 -9.016 1 79.12 93 ARG A CA 1
ATOM 734 C C . ARG A 1 93 ? -3.141 -5.57 -7.637 1 79.12 93 ARG A C 1
ATOM 736 O O . ARG A 1 93 ? -2.52 -6.352 -6.914 1 79.12 93 ARG A O 1
ATOM 743 N N . PHE A 1 94 ? -4.324 -4.902 -7.324 1 81.31 94 PHE A N 1
ATOM 744 C CA . PHE A 1 94 ? -4.895 -5.164 -6.008 1 81.31 94 PHE A CA 1
ATOM 745 C C . PHE A 1 94 ? -6.281 -5.781 -6.133 1 81.31 94 PHE A C 1
ATOM 747 O O . PHE A 1 94 ? -7.078 -5.363 -6.977 1 81.31 94 PHE A O 1
ATOM 754 N N . VAL A 1 95 ? -6.512 -6.824 -5.305 1 83.12 95 VAL A N 1
ATOM 755 C CA . VAL A 1 95 ? -7.848 -7.406 -5.18 1 83.12 95 VAL A CA 1
ATOM 756 C C . VAL A 1 95 ? -8.125 -7.746 -3.719 1 83.12 95 VAL A C 1
ATOM 758 O O . VAL A 1 95 ? -7.363 -8.477 -3.086 1 83.12 95 VAL A O 1
ATOM 761 N N . PRO A 1 96 ? -9.18 -7.207 -3.162 1 82.94 96 PRO A N 1
ATOM 762 C CA . PRO A 1 96 ? -9.531 -7.551 -1.781 1 82.94 96 PRO A CA 1
ATOM 763 C C . PRO A 1 96 ? -9.969 -9.008 -1.626 1 82.94 96 PRO A C 1
ATOM 765 O O . PRO A 1 96 ? -10.641 -9.547 -2.508 1 82.94 96 PRO A O 1
ATOM 768 N N . LYS A 1 97 ? -9.602 -9.578 -0.56 1 89.69 97 LYS A N 1
ATOM 769 C CA . LYS A 1 97 ? -10.031 -10.945 -0.285 1 89.69 97 LYS A CA 1
ATOM 770 C C . LYS A 1 97 ? -11.547 -11.023 -0.107 1 89.69 97 LYS A C 1
ATOM 772 O O . LYS A 1 97 ? -12.156 -12.062 -0.343 1 89.69 97 LYS A O 1
ATOM 777 N N . SER A 1 98 ? -12.18 -9.906 0.217 1 84.81 98 SER A N 1
ATOM 778 C CA . SER A 1 98 ? -13.625 -9.828 0.391 1 84.81 98 SER A CA 1
ATOM 779 C C . SER A 1 98 ? -14.344 -9.773 -0.955 1 84.81 98 SER A C 1
ATOM 781 O O . SER A 1 98 ? -15.57 -9.875 -1.015 1 84.81 98 SER A O 1
ATOM 783 N N . SER A 1 99 ? -13.641 -9.617 -2.021 1 84.75 99 SER A N 1
ATOM 784 C CA . SER A 1 99 ? -14.25 -9.586 -3.348 1 84.75 99 SER A CA 1
ATOM 785 C C . SER A 1 99 ? -14.82 -10.945 -3.729 1 84.75 99 SER A C 1
ATOM 787 O O . SER A 1 99 ? -14.359 -11.977 -3.225 1 84.75 99 SER A O 1
ATOM 789 N N . PRO A 1 100 ? -15.797 -10.938 -4.555 1 89.62 100 PRO A N 1
ATOM 790 C CA . PRO A 1 100 ? -16.266 -12.227 -5.074 1 89.62 100 PRO A CA 1
ATOM 791 C C . PRO A 1 100 ? -15.148 -13.047 -5.715 1 89.62 100 PRO A C 1
ATOM 793 O O . PRO A 1 100 ? -14.266 -12.492 -6.363 1 89.62 100 PRO A O 1
ATOM 796 N N . LEU A 1 101 ? -15.281 -14.375 -5.535 1 93.75 101 LEU A N 1
ATOM 797 C CA . LEU A 1 101 ? -14.258 -15.281 -6.059 1 93.75 101 LEU A CA 1
ATOM 798 C C . LEU A 1 101 ? -14.094 -15.102 -7.562 1 93.75 101 LEU A C 1
ATOM 800 O O . LEU A 1 101 ? -12.977 -15.172 -8.078 1 93.75 101 LEU A O 1
ATOM 804 N N . GLU A 1 102 ? -15.18 -14.789 -8.211 1 92.44 102 GLU A N 1
ATOM 805 C CA . GLU A 1 102 ? -15.148 -14.602 -9.656 1 92.44 102 GLU A CA 1
ATOM 806 C C . GLU A 1 102 ? -14.258 -13.422 -10.039 1 92.44 102 GLU A C 1
ATOM 808 O O . GLU A 1 102 ? -13.586 -13.453 -11.07 1 92.44 102 GLU A O 1
ATOM 813 N N . GLU A 1 103 ? -14.25 -12.445 -9.273 1 89.62 103 GLU A N 1
ATOM 814 C CA . GLU A 1 103 ? -13.406 -11.281 -9.523 1 89.62 103 GLU A CA 1
ATOM 815 C C . GLU A 1 103 ? -11.922 -11.641 -9.398 1 89.62 103 GLU A C 1
ATOM 817 O O . GLU A 1 103 ? -11.117 -11.25 -10.25 1 89.62 103 GLU A O 1
ATOM 822 N N . PHE A 1 104 ? -11.703 -12.359 -8.414 1 94.62 104 PHE A N 1
ATOM 823 C CA . PHE A 1 104 ? -10.336 -12.82 -8.219 1 94.62 104 PHE A CA 1
ATOM 824 C C . PHE A 1 104 ? -9.891 -13.703 -9.383 1 94.62 104 PHE A C 1
ATOM 826 O O . PHE A 1 104 ? -8.828 -13.469 -9.969 1 94.62 104 PHE A O 1
ATOM 833 N N . GLU A 1 105 ? -10.711 -14.625 -9.742 1 95.75 105 GLU A N 1
ATOM 834 C CA . GLU A 1 105 ? -10.406 -15.539 -10.844 1 95.75 105 GLU A CA 1
ATOM 835 C C . GLU A 1 105 ? -10.211 -14.773 -12.148 1 95.75 105 GLU A C 1
ATOM 837 O O . GLU A 1 105 ? -9.281 -15.062 -12.914 1 95.75 105 GLU A O 1
ATOM 842 N N . GLY A 1 106 ? -11.141 -13.883 -12.352 1 91.94 106 GLY A N 1
ATOM 843 C CA . GLY A 1 106 ? -11.047 -13.07 -13.555 1 91.94 106 GLY A CA 1
ATOM 844 C C . GLY A 1 106 ? -9.766 -12.266 -13.633 1 91.94 106 GLY A C 1
ATOM 845 O O . GLY A 1 106 ? -9.164 -12.156 -14.703 1 91.94 106 GLY A O 1
ATOM 846 N N . LEU A 1 107 ? -9.32 -11.727 -12.531 1 90.56 107 LEU A N 1
ATOM 847 C CA . LEU A 1 107 ? -8.094 -10.938 -12.516 1 90.56 107 LEU A CA 1
ATOM 848 C C . LEU A 1 107 ? -6.883 -11.812 -12.805 1 90.56 107 LEU A C 1
ATOM 850 O O . LEU A 1 107 ? -6.016 -11.438 -13.594 1 90.56 107 LEU A O 1
ATOM 854 N N . VAL A 1 108 ? -6.832 -12.984 -12.164 1 96.12 108 VAL A N 1
ATOM 855 C CA . VAL A 1 108 ? -5.734 -13.922 -12.391 1 96.12 108 VAL A CA 1
ATOM 856 C C . VAL A 1 108 ? -5.637 -14.258 -13.875 1 96.12 108 VAL A C 1
ATOM 858 O O . VAL A 1 108 ? -4.555 -14.195 -14.469 1 96.12 108 VAL A O 1
ATOM 861 N N . ARG A 1 109 ? -6.754 -14.5 -14.461 1 93.5 109 ARG A N 1
ATOM 862 C CA . ARG A 1 109 ? -6.785 -14.844 -15.883 1 93.5 109 ARG A CA 1
ATOM 863 C C . ARG A 1 109 ? -6.273 -13.688 -16.734 1 93.5 109 ARG A C 1
ATOM 865 O O . ARG A 1 109 ? -5.449 -13.891 -17.625 1 93.5 109 ARG A O 1
ATOM 872 N N . ARG A 1 110 ? -6.758 -12.562 -16.484 1 89.19 110 ARG A N 1
ATOM 873 C CA . ARG A 1 110 ? -6.402 -11.383 -17.266 1 89.19 110 ARG A CA 1
ATOM 874 C C . ARG A 1 110 ? -4.91 -11.086 -17.172 1 89.19 110 ARG A C 1
ATOM 876 O O . ARG A 1 110 ? -4.262 -10.781 -18.172 1 89.19 110 ARG A O 1
ATOM 883 N N . VAL A 1 111 ? -4.434 -11.156 -15.984 1 89.75 111 VAL A N 1
ATOM 884 C CA . VAL A 1 111 ? -3.037 -10.82 -15.734 1 89.75 111 VAL A CA 1
ATOM 885 C C . VAL A 1 111 ? -2.127 -11.82 -16.438 1 89.75 111 VAL A C 1
ATOM 887 O O . VAL A 1 111 ? -1.132 -11.438 -17.062 1 89.75 111 VAL A O 1
ATOM 890 N N . LEU A 1 112 ? -2.457 -13.078 -16.406 1 92.38 112 LEU A N 1
ATOM 891 C CA . LEU A 1 112 ? -1.626 -14.109 -17.016 1 92.38 112 LEU A CA 1
ATOM 892 C C . LEU A 1 112 ? -1.769 -14.094 -18.531 1 92.38 112 LEU A C 1
ATOM 894 O O . LEU A 1 112 ? -0.84 -14.469 -19.25 1 92.38 112 LEU A O 1
ATOM 898 N N . ALA A 1 113 ? -2.924 -13.641 -18.984 1 86 113 ALA A N 1
ATOM 899 C CA . ALA A 1 113 ? -3.119 -13.508 -20.438 1 86 113 ALA A CA 1
ATOM 900 C C . ALA A 1 113 ? -2.246 -12.391 -21 1 86 113 ALA A C 1
ATOM 902 O O . ALA A 1 113 ? -1.73 -12.516 -22.125 1 86 113 ALA A O 1
ATOM 903 N N . HIS A 1 114 ? -2.096 -11.336 -20.297 1 77.12 114 HIS A N 1
ATOM 904 C CA . HIS A 1 114 ? -1.312 -10.188 -20.734 1 77.12 114 HIS A CA 1
ATOM 905 C C . HIS A 1 114 ? 0.182 -10.484 -20.672 1 77.12 114 HIS A C 1
ATOM 907 O O . HIS A 1 114 ? 0.95 -9.984 -21.5 1 77.12 114 HIS A O 1
ATOM 913 N N . SER A 1 115 ? 0.608 -11.172 -19.719 1 72.19 115 SER A N 1
ATOM 914 C CA . SER A 1 115 ? 2.02 -11.516 -19.578 1 72.19 115 SER A CA 1
ATOM 915 C C . SER A 1 115 ? 2.506 -12.344 -20.766 1 72.19 115 SER A C 1
ATOM 917 O O . SER A 1 115 ? 3.674 -12.25 -21.156 1 72.19 115 SER A O 1
ATOM 919 N N . ASP A 1 116 ? 1.696 -13.102 -21.297 1 60.56 116 ASP A N 1
ATOM 920 C CA . ASP A 1 116 ? 2.016 -13.875 -22.5 1 60.56 116 ASP A CA 1
ATOM 921 C C . ASP A 1 116 ? 2.238 -12.961 -23.703 1 60.56 116 ASP A C 1
ATOM 923 O O . ASP A 1 116 ? 3.094 -13.234 -24.547 1 60.56 116 ASP A O 1
ATOM 927 N N . ALA A 1 117 ? 1.533 -11.922 -23.797 1 54.47 117 ALA A N 1
ATOM 928 C CA . ALA A 1 117 ? 1.641 -10.977 -24.906 1 54.47 117 ALA A CA 1
ATOM 929 C C . ALA A 1 117 ? 2.957 -10.211 -24.844 1 54.47 117 ALA A C 1
ATOM 931 O O . ALA A 1 117 ? 3.557 -9.906 -25.875 1 54.47 117 ALA A O 1
ATOM 932 N N . ARG A 1 118 ? 3.309 -9.93 -23.672 1 54 118 ARG A N 1
ATOM 933 C CA . ARG A 1 118 ? 4.551 -9.172 -23.531 1 54 118 ARG A CA 1
ATOM 934 C C . ARG A 1 118 ? 5.758 -10.055 -23.828 1 54 118 ARG A C 1
ATOM 936 O O . ARG A 1 118 ? 6.773 -9.57 -24.344 1 54 118 ARG A O 1
ATOM 943 N N . ARG A 1 119 ? 5.664 -11.156 -23.5 1 54.97 119 ARG A N 1
ATOM 944 C CA . ARG A 1 119 ? 6.77 -12.07 -23.766 1 54.97 119 ARG A CA 1
ATOM 945 C C . ARG A 1 119 ? 6.902 -12.344 -25.266 1 54.97 119 ARG A C 1
ATOM 947 O O . ARG A 1 119 ? 7.98 -12.711 -25.734 1 54.97 119 ARG A O 1
ATOM 954 N N . GLN A 1 120 ? 5.844 -12.273 -25.953 1 52.06 120 GLN A N 1
ATOM 955 C CA . GLN A 1 120 ? 5.902 -12.594 -27.375 1 52.06 120 GLN A CA 1
ATOM 956 C C . GLN A 1 120 ? 6.332 -11.383 -28.203 1 52.06 120 GLN A C 1
ATOM 958 O O . GLN A 1 120 ? 6.527 -11.484 -29.406 1 52.06 120 GLN A O 1
ATOM 963 N N . THR A 1 121 ? 6.152 -10.188 -27.734 1 50.16 121 THR A N 1
ATOM 964 C CA . THR A 1 121 ? 6.602 -9.117 -28.609 1 50.16 121 THR A CA 1
ATOM 965 C C . THR A 1 121 ? 8.125 -9.07 -28.672 1 50.16 121 THR A C 1
ATOM 967 O O . THR A 1 121 ? 8.789 -8.859 -27.672 1 50.16 121 THR A O 1
ATOM 970 N N . PRO A 1 122 ? 8.672 -9.641 -29.562 1 49.62 122 PRO A N 1
ATOM 971 C CA . PRO A 1 122 ? 10.117 -9.523 -29.75 1 49.62 122 PRO A CA 1
ATOM 972 C C . PRO A 1 122 ? 10.617 -8.094 -29.578 1 49.62 122 PRO A C 1
ATOM 974 O O . PRO A 1 122 ? 9.883 -7.137 -29.828 1 49.62 122 PRO A O 1
ATOM 977 N N . PRO A 1 123 ? 11.508 -7.875 -28.578 1 46.44 123 PRO A N 1
ATOM 978 C CA . PRO A 1 123 ? 12.008 -6.496 -28.562 1 46.44 123 PRO A CA 1
ATOM 979 C C . PRO A 1 123 ? 12.117 -5.887 -29.953 1 46.44 123 PRO A C 1
ATOM 981 O O . PRO A 1 123 ? 12.586 -6.547 -30.891 1 46.44 123 PRO A O 1
ATOM 984 N N . ALA A 1 124 ? 11.227 -5.059 -30.25 1 42.81 124 ALA A N 1
ATOM 985 C CA . ALA A 1 124 ? 11.406 -4.387 -31.547 1 42.81 124 ALA A CA 1
ATOM 986 C C . ALA A 1 124 ? 12.867 -4.027 -31.781 1 42.81 124 ALA A C 1
ATOM 988 O O . ALA A 1 124 ? 13.562 -3.588 -30.859 1 42.81 124 ALA A O 1
ATOM 989 N N . LYS A 1 125 ? 13.562 -4.598 -32.562 1 39.38 125 LYS A N 1
ATOM 990 C CA . LYS A 1 125 ? 14.859 -4.082 -33.031 1 39.38 125 LYS A CA 1
ATOM 991 C C . LYS A 1 125 ? 14.828 -2.564 -33.156 1 39.38 125 LYS A C 1
ATOM 993 O O . LYS A 1 125 ? 13.93 -2.012 -33.812 1 39.38 125 LYS A O 1
ATOM 998 N N . ALA A 1 126 ? 15.258 -1.865 -32.031 1 45.28 126 ALA A N 1
ATOM 999 C CA . ALA A 1 126 ? 15.508 -0.44 -32.219 1 45.28 126 ALA A CA 1
ATOM 1000 C C . ALA A 1 126 ? 15.945 -0.162 -33.656 1 45.28 126 ALA A C 1
ATOM 1002 O O . ALA A 1 126 ? 16.969 -0.672 -34.125 1 45.28 126 ALA A O 1
ATOM 1003 N N . SER A 1 127 ? 15.047 -0.093 -34.562 1 41.19 127 SER A N 1
ATOM 1004 C CA . SER A 1 127 ? 15.516 0.387 -35.844 1 41.19 127 SER A CA 1
ATOM 1005 C C . SER A 1 127 ? 16.469 1.559 -35.688 1 41.19 127 SER A C 1
ATOM 1007 O O . SER A 1 127 ? 16.141 2.57 -35.094 1 41.19 127 SER A O 1
ATOM 1009 N N . ARG A 1 128 ? 17.766 1.312 -35.531 1 40.31 128 ARG A N 1
ATOM 1010 C CA . ARG A 1 128 ? 18.766 2.354 -35.781 1 40.31 128 ARG A CA 1
ATOM 1011 C C . ARG A 1 128 ? 18.375 3.236 -36.938 1 40.31 128 ARG A C 1
ATOM 1013 O O . ARG A 1 128 ? 18.547 2.846 -38.094 1 40.31 128 ARG A O 1
ATOM 1020 N N . HIS A 1 129 ? 17.25 3.859 -36.844 1 40.53 129 HIS A N 1
ATOM 1021 C CA . HIS A 1 129 ? 17.188 4.906 -37.875 1 40.53 129 HIS A CA 1
ATOM 1022 C C . HIS A 1 129 ? 18.422 5.801 -37.812 1 40.53 129 HIS A C 1
ATOM 1024 O O . HIS A 1 129 ? 18.734 6.387 -36.781 1 40.53 129 HIS A O 1
ATOM 1030 N N . SER A 1 130 ? 19.469 5.34 -38.5 1 40.47 130 SER A N 1
ATOM 1031 C CA . SER A 1 130 ? 20.609 6.156 -38.906 1 40.47 130 SER A CA 1
ATOM 1032 C C . SER A 1 130 ? 20.172 7.578 -39.25 1 40.47 130 SER A C 1
ATOM 1034 O O . SER A 1 130 ? 19.484 7.789 -40.25 1 40.47 130 SER A O 1
ATOM 1036 N N . CYS A 1 131 ? 19.609 8.312 -38.344 1 38.5 131 CYS A N 1
ATOM 1037 C CA . CYS A 1 131 ? 19.453 9.719 -38.688 1 38.5 131 CYS A CA 1
ATOM 1038 C C . CYS A 1 131 ? 20.797 10.328 -39.094 1 38.5 131 CYS A C 1
ATOM 1040 O O . CYS A 1 131 ? 21.688 10.516 -38.281 1 38.5 131 CYS A O 1
ATOM 1042 N N . SER A 1 132 ? 21.25 9.883 -40.25 1 39.44 132 SER A N 1
ATOM 1043 C CA . SER A 1 132 ? 22.312 10.578 -40.969 1 39.44 132 SER A CA 1
ATOM 1044 C C . SER A 1 132 ? 22.062 12.078 -41.031 1 39.44 132 SER A C 1
ATOM 1046 O O . SER A 1 132 ? 21.203 12.531 -41.781 1 39.44 132 SER A O 1
ATOM 1048 N N . THR A 1 133 ? 21.859 12.672 -39.844 1 36.44 133 THR A N 1
ATOM 1049 C CA . THR A 1 133 ? 21.875 14.133 -39.875 1 36.44 133 THR A CA 1
ATOM 1050 C C . THR A 1 133 ? 23.188 14.641 -40.469 1 36.44 133 THR A C 1
ATOM 1052 O O . THR A 1 133 ? 24.266 14.391 -39.906 1 36.44 133 THR A O 1
ATOM 1055 N N . ARG A 1 134 ? 23.25 14.625 -41.781 1 36.84 134 ARG A N 1
ATOM 1056 C CA . ARG A 1 134 ? 24.234 15.367 -42.562 1 36.84 134 ARG A CA 1
ATOM 1057 C C . ARG A 1 134 ? 24.391 16.797 -42.031 1 36.84 134 ARG A C 1
ATOM 1059 O O . ARG A 1 134 ? 23.469 17.609 -42.156 1 36.84 134 ARG A O 1
ATOM 1066 N N . THR A 1 135 ? 24.859 16.922 -40.812 1 36.28 135 THR A N 1
ATOM 1067 C CA . THR A 1 135 ? 25.312 18.25 -40.438 1 36.28 135 THR A CA 1
ATOM 1068 C C . THR A 1 135 ? 26.219 18.844 -41.5 1 36.28 135 THR A C 1
ATOM 1070 O O . THR A 1 135 ? 27.312 18.328 -41.75 1 36.28 135 THR A O 1
ATOM 1073 N N . THR A 1 136 ? 25.625 19.078 -42.75 1 35.62 136 THR A N 1
ATOM 1074 C CA . THR A 1 136 ? 26.297 19.891 -43.75 1 35.62 136 THR A CA 1
ATOM 1075 C C . THR A 1 136 ? 26.859 21.172 -43.125 1 35.62 136 THR A C 1
ATOM 1077 O O . THR A 1 136 ? 26.125 22 -42.625 1 35.62 136 THR A O 1
ATOM 1080 N N . LEU A 1 137 ? 27.969 21 -42.344 1 32.09 137 LEU A N 1
ATOM 1081 C CA . LEU A 1 137 ? 28.812 22.109 -41.938 1 32.09 137 LEU A CA 1
ATOM 1082 C C . LEU A 1 137 ? 29.141 23.016 -43.125 1 32.09 137 LEU A C 1
ATOM 1084 O O . LEU A 1 137 ? 29.891 22.625 -44 1 32.09 137 LEU A O 1
ATOM 1088 N N . LEU A 1 138 ? 28.125 23.625 -43.75 1 33.31 138 LEU A N 1
ATOM 1089 C CA . LEU A 1 138 ? 28.406 24.641 -44.75 1 33.31 138 LEU A CA 1
ATOM 1090 C C . LEU A 1 138 ? 29.312 25.719 -44.188 1 33.31 138 LEU A C 1
ATOM 1092 O O . LEU A 1 138 ? 28.891 26.5 -43.344 1 33.31 138 LEU A O 1
ATOM 1096 N N . PHE A 1 139 ? 30.609 25.328 -43.812 1 34.12 139 PHE A N 1
ATOM 1097 C CA . PHE A 1 139 ? 31.641 26.344 -43.594 1 34.12 139 PHE A CA 1
ATOM 1098 C C . PHE A 1 139 ? 31.609 27.375 -44.719 1 34.12 139 PHE A C 1
ATOM 1100 O O . PHE A 1 139 ? 31.891 27.062 -45.875 1 34.12 139 PHE A O 1
ATOM 1107 N N . GLY A 1 140 ? 30.594 28.266 -44.781 1 31.97 140 GLY A N 1
ATOM 1108 C CA . GLY A 1 140 ? 30.578 29.422 -45.688 1 31.97 140 GLY A CA 1
ATOM 1109 C C . GLY A 1 140 ? 31.891 30.188 -45.688 1 31.97 140 GLY A C 1
ATOM 1110 O O . GLY A 1 140 ? 32.344 30.672 -44.656 1 31.97 140 GLY A O 1
ATOM 1111 N N . LEU A 1 141 ? 32.906 29.734 -46.469 1 35.84 141 LEU A N 1
ATOM 1112 C CA . LEU A 1 141 ? 34.094 30.469 -46.844 1 35.84 141 LEU A CA 1
ATOM 1113 C C . LEU A 1 141 ? 33.781 31.922 -47.188 1 35.84 141 LEU A C 1
ATOM 1115 O O . LEU A 1 141 ? 32.969 32.188 -48.094 1 35.84 141 LEU A O 1
ATOM 1119 N N . GLY A 1 142 ? 33.5 32.781 -46.156 1 30.31 142 GLY A N 1
ATOM 1120 C CA . GLY A 1 142 ? 33.438 34.219 -46.344 1 30.31 142 GLY A CA 1
ATOM 1121 C C . GLY A 1 142 ? 34.531 34.781 -47.219 1 30.31 142 GLY A C 1
ATOM 1122 O O . GLY A 1 142 ? 35.719 34.531 -46.969 1 30.31 142 GLY A O 1
ATOM 1123 N N . ASP A 1 143 ? 34.375 34.75 -48.531 1 34.66 143 ASP A N 1
ATOM 1124 C CA . ASP A 1 143 ? 35.188 35.469 -49.531 1 34.66 143 ASP A CA 1
ATOM 1125 C C . ASP A 1 143 ? 35.406 36.906 -49.125 1 34.66 143 ASP A C 1
ATOM 1127 O O . ASP A 1 143 ? 34.469 37.719 -49.125 1 34.66 143 ASP A O 1
ATOM 1131 N N . SER A 1 144 ? 36.031 37.219 -48 1 32.56 144 SER A N 1
ATOM 1132 C CA . SER A 1 144 ? 36.344 38.594 -47.75 1 32.56 144 SER A CA 1
ATOM 1133 C C . SER A 1 144 ? 37.188 39.188 -48.875 1 32.56 144 SER A C 1
ATOM 1135 O O . SER A 1 144 ? 38.344 38.812 -49.062 1 32.56 144 SER A O 1
ATOM 1137 N N . SER A 1 145 ? 36.688 39.281 -50.094 1 32.88 145 SER A N 1
ATOM 1138 C CA . SER A 1 145 ? 37.344 40.062 -51.125 1 32.88 145 SER A CA 1
ATOM 1139 C C . SER A 1 145 ? 37.719 41.469 -50.625 1 32.88 145 SER A C 1
ATOM 1141 O O . SER A 1 145 ? 36.844 42.281 -50.344 1 32.88 145 SER A O 1
ATOM 1143 N N . CYS A 1 146 ? 38.719 41.5 -49.719 1 32.28 146 CYS A N 1
ATOM 1144 C CA . CYS A 1 146 ? 39.312 42.781 -49.375 1 32.28 146 CYS A CA 1
ATOM 1145 C C . CYS A 1 146 ? 39.719 43.562 -50.625 1 32.28 146 CYS A C 1
ATOM 1147 O O . CYS A 1 146 ? 40.5 43.094 -51.438 1 32.28 146 CYS A O 1
ATOM 1149 N N . SER A 1 147 ? 38.781 44.375 -51.156 1 31.77 147 SER A N 1
ATOM 1150 C CA . SER A 1 147 ? 39.031 45.344 -52.219 1 31.77 147 SER A CA 1
ATOM 1151 C C . SER A 1 147 ? 40.25 46.219 -51.938 1 31.77 147 SER A C 1
ATOM 1153 O O . SER A 1 147 ? 40.312 46.844 -50.875 1 31.77 147 SER A O 1
ATOM 1155 N N . THR A 1 148 ? 41.469 45.75 -52.312 1 26.84 148 THR A N 1
ATOM 1156 C CA . THR A 1 148 ? 42.688 46.531 -52.406 1 26.84 148 THR A CA 1
ATOM 1157 C C . THR A 1 148 ? 42.438 47.844 -53.188 1 26.84 148 THR A C 1
ATOM 1159 O O . THR A 1 148 ? 42.156 47.812 -54.375 1 26.84 148 THR A O 1
ATOM 1162 N N . ALA A 1 149 ? 41.812 48.844 -52.562 1 26.88 149 ALA A N 1
ATOM 1163 C CA . ALA A 1 149 ? 41.969 50.219 -53 1 26.88 149 ALA A CA 1
ATOM 1164 C C . ALA A 1 149 ? 43.438 50.594 -53.156 1 26.88 149 ALA A C 1
ATOM 1166 O O . ALA A 1 149 ? 44.281 50.219 -52.344 1 26.88 149 ALA A O 1
ATOM 1167 N N . HIS A 1 150 ? 43.812 51.062 -54.406 1 25.25 150 HIS A N 1
ATOM 1168 C CA . HIS A 1 150 ? 44.688 52.25 -54.531 1 25.25 150 HIS A CA 1
ATOM 1169 C C . HIS A 1 150 ? 44.188 53.375 -53.656 1 25.25 150 HIS A C 1
ATOM 1171 O O . HIS A 1 150 ? 42.969 53.594 -53.562 1 25.25 150 HIS A O 1
ATOM 1177 N N . MET B 1 1 ? 1.641 -26 -18.125 1 89 1 MET B N 1
ATOM 1178 C CA . MET B 1 1 ? 0.81 -25.438 -17.062 1 89 1 MET B CA 1
ATOM 1179 C C . MET B 1 1 ? 1.516 -24.266 -16.391 1 89 1 MET B C 1
ATOM 1181 O O . MET B 1 1 ? 2.695 -24.359 -16.047 1 89 1 MET B O 1
ATOM 1185 N N . ARG B 1 2 ? 0.876 -23.109 -16.266 1 94.44 2 ARG B N 1
ATOM 1186 C CA . ARG B 1 2 ? 1.487 -21.938 -15.648 1 94.44 2 ARG B CA 1
ATOM 1187 C C . ARG B 1 2 ? 1.565 -22.094 -14.141 1 94.44 2 ARG B C 1
ATOM 1189 O O . ARG B 1 2 ? 0.675 -22.688 -13.523 1 94.44 2 ARG B O 1
ATOM 1196 N N . THR B 1 3 ? 2.625 -21.594 -13.562 1 97.75 3 THR B N 1
ATOM 1197 C CA . THR B 1 3 ? 2.857 -21.719 -12.125 1 97.75 3 THR B CA 1
ATOM 1198 C C . THR B 1 3 ? 2.574 -20.406 -11.414 1 97.75 3 THR B C 1
ATOM 1200 O O . THR B 1 3 ? 3.035 -19.344 -11.844 1 97.75 3 THR B O 1
ATOM 1203 N N . ILE B 1 4 ? 1.816 -20.531 -10.312 1 98.31 4 ILE B N 1
ATOM 1204 C CA . ILE B 1 4 ? 1.504 -19.375 -9.469 1 98.31 4 ILE B CA 1
ATOM 1205 C C . ILE B 1 4 ? 2.129 -19.562 -8.086 1 98.31 4 ILE B C 1
ATOM 1207 O O . ILE B 1 4 ? 1.998 -20.625 -7.477 1 98.31 4 ILE B O 1
ATOM 1211 N N . LEU B 1 5 ? 2.9 -18.562 -7.695 1 98.75 5 LEU B N 1
ATOM 1212 C CA . LEU B 1 5 ? 3.379 -18.516 -6.32 1 98.75 5 LEU B CA 1
ATOM 1213 C C . LEU B 1 5 ? 2.369 -17.812 -5.418 1 98.75 5 LEU B C 1
ATOM 1215 O O . LEU B 1 5 ? 2.137 -16.609 -5.562 1 98.75 5 LEU B O 1
ATOM 1219 N N . LEU B 1 6 ? 1.755 -18.578 -4.539 1 98.69 6 LEU B N 1
ATOM 1220 C CA . LEU B 1 6 ? 0.748 -18.109 -3.596 1 98.69 6 LEU B CA 1
ATOM 1221 C C . LEU B 1 6 ? 1.36 -17.875 -2.219 1 98.69 6 LEU B C 1
ATOM 1223 O O . LEU B 1 6 ? 1.93 -18.797 -1.623 1 98.69 6 LEU B O 1
ATOM 1227 N N . VAL B 1 7 ? 1.18 -16.594 -1.723 1 98.31 7 VAL B N 1
ATOM 1228 C CA . VAL B 1 7 ? 1.91 -16.203 -0.52 1 98.31 7 VAL B CA 1
ATOM 1229 C C . VAL B 1 7 ? 0.934 -15.695 0.536 1 98.31 7 VAL B C 1
ATOM 1231 O O . VAL B 1 7 ? 0.203 -14.734 0.298 1 98.31 7 VAL B O 1
ATOM 1234 N N . ASP B 1 8 ? 0.92 -16.359 1.7 1 96.56 8 ASP B N 1
ATOM 1235 C CA . ASP B 1 8 ? 0.047 -16 2.816 1 96.56 8 ASP B CA 1
ATOM 1236 C C . ASP B 1 8 ? 0.519 -16.656 4.109 1 96.56 8 ASP B C 1
ATOM 1238 O O . ASP B 1 8 ? 0.938 -17.828 4.109 1 96.56 8 ASP B O 1
ATOM 1242 N N . ASP B 1 9 ? 0.439 -15.914 5.207 1 94.88 9 ASP B N 1
ATOM 1243 C CA . ASP B 1 9 ? 0.937 -16.5 6.449 1 94.88 9 ASP B CA 1
ATOM 1244 C C . ASP B 1 9 ? -0.145 -17.328 7.137 1 94.88 9 ASP B C 1
ATOM 1246 O O . ASP B 1 9 ? 0.134 -18.047 8.102 1 94.88 9 ASP B O 1
ATOM 1250 N N . GLU B 1 10 ? -1.339 -17.266 6.629 1 94.5 10 GLU B N 1
ATOM 1251 C CA . GLU B 1 10 ? -2.438 -18.062 7.168 1 94.5 10 GLU B CA 1
ATOM 1252 C C . GLU B 1 10 ? -2.68 -19.312 6.324 1 94.5 10 GLU B C 1
ATOM 1254 O O . GLU B 1 10 ? -3.156 -19.219 5.191 1 94.5 10 GLU B O 1
ATOM 1259 N N . GLN B 1 11 ? -2.439 -20.531 6.934 1 96.94 11 GLN B N 1
ATOM 1260 C CA . GLN B 1 11 ? -2.51 -21.781 6.199 1 96.94 11 GLN B CA 1
ATOM 1261 C C . GLN B 1 11 ? -3.912 -22.016 5.641 1 96.94 11 GLN B C 1
ATOM 1263 O O . GLN B 1 11 ? -4.066 -22.547 4.543 1 96.94 11 GLN B O 1
ATOM 1268 N N . ASP B 1 12 ? -4.926 -21.672 6.387 1 97 12 ASP B N 1
ATOM 1269 C CA . ASP B 1 12 ? -6.297 -21.859 5.926 1 97 12 ASP B CA 1
ATOM 1270 C C . ASP B 1 12 ? -6.551 -21.109 4.625 1 97 12 ASP B C 1
ATOM 1272 O O . ASP B 1 12 ? -7.246 -21.594 3.736 1 97 12 ASP B O 1
ATOM 1276 N N . LEU B 1 13 ? -6.031 -19.922 4.512 1 96.12 13 LEU B N 1
ATOM 1277 C CA . LEU B 1 13 ? -6.188 -19.125 3.307 1 96.12 13 LEU B CA 1
ATOM 1278 C C . LEU B 1 13 ? -5.367 -19.703 2.156 1 96.12 13 LEU B C 1
ATOM 1280 O O . LEU B 1 13 ? -5.816 -19.688 1.007 1 96.12 13 LEU B O 1
ATOM 1284 N N . LEU B 1 14 ? -4.184 -20.219 2.449 1 98.06 14 LEU B N 1
ATOM 1285 C CA . LEU B 1 14 ? -3.387 -20.891 1.426 1 98.06 14 LEU B CA 1
ATOM 1286 C C . LEU B 1 14 ? -4.141 -22.078 0.848 1 98.06 14 LEU B C 1
ATOM 1288 O O . LEU B 1 14 ? -4.215 -22.234 -0.373 1 98.06 14 LEU B O 1
ATOM 1292 N N . ASP B 1 15 ? -4.664 -22.844 1.696 1 97.94 15 ASP B N 1
ATOM 1293 C CA . ASP B 1 15 ? -5.402 -24.031 1.264 1 97.94 15 ASP B CA 1
ATOM 1294 C C . ASP B 1 15 ? -6.586 -23.641 0.377 1 97.94 15 ASP B C 1
ATOM 1296 O O . ASP B 1 15 ? -6.793 -24.234 -0.681 1 97.94 15 ASP B O 1
ATOM 1300 N N . LEU B 1 16 ? -7.316 -22.703 0.836 1 97.12 16 LEU B N 1
ATOM 1301 C CA . LEU B 1 16 ? -8.508 -22.25 0.124 1 97.12 16 LEU B CA 1
ATOM 1302 C C . LEU B 1 16 ? -8.156 -21.75 -1.271 1 97.12 16 LEU B C 1
ATOM 1304 O O . LEU B 1 16 ? -8.719 -22.219 -2.266 1 97.12 16 LEU B O 1
ATOM 1308 N N . PHE B 1 17 ? -7.242 -20.875 -1.381 1 97.69 17 PHE B N 1
ATOM 1309 C CA . PHE B 1 17 ? -6.98 -20.234 -2.66 1 97.69 17 PHE B CA 1
ATOM 1310 C C . PHE B 1 17 ? -6.129 -21.125 -3.555 1 97.69 17 PHE B C 1
ATOM 1312 O O . PHE B 1 17 ? -6.188 -21.031 -4.781 1 97.69 17 PHE B O 1
ATOM 1319 N N . ARG B 1 18 ? -5.355 -22.031 -2.949 1 98.25 18 ARG B N 1
ATOM 1320 C CA . ARG B 1 18 ? -4.73 -23.062 -3.762 1 98.25 18 ARG B CA 1
ATOM 1321 C C . ARG B 1 18 ? -5.777 -23.875 -4.512 1 98.25 18 ARG B C 1
ATOM 1323 O O . ARG B 1 18 ? -5.645 -24.109 -5.715 1 98.25 18 ARG B O 1
ATOM 1330 N N . GLU B 1 19 ? -6.723 -24.328 -3.795 1 98 19 GLU B N 1
ATOM 1331 C CA . GLU B 1 19 ? -7.789 -25.109 -4.41 1 98 19 GLU B CA 1
ATOM 1332 C C . GLU B 1 19 ? -8.438 -24.359 -5.562 1 98 19 GLU B C 1
ATOM 1334 O O . GLU B 1 19 ? -8.656 -24.922 -6.641 1 98 19 GLU B O 1
ATOM 1339 N N . VAL B 1 20 ? -8.742 -23.141 -5.352 1 97.5 20 VAL B N 1
ATOM 1340 C CA . VAL B 1 20 ? -9.375 -22.281 -6.355 1 97.5 20 VAL B CA 1
ATOM 1341 C C . VAL B 1 20 ? -8.484 -22.203 -7.594 1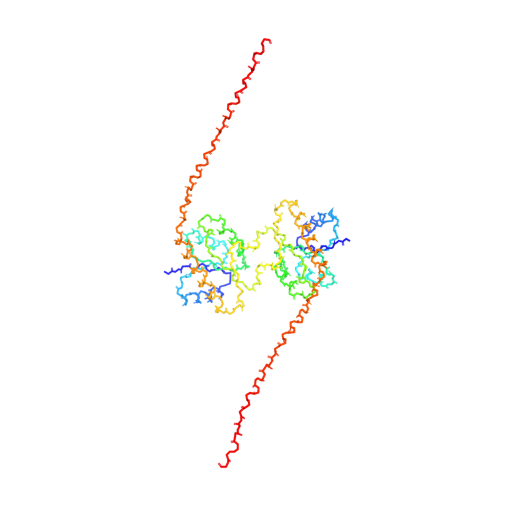 97.5 20 VAL B C 1
ATOM 1343 O O . VAL B 1 20 ? -8.945 -22.422 -8.719 1 97.5 20 VAL B O 1
ATOM 1346 N N . LEU B 1 21 ? -7.238 -21.953 -7.418 1 98.19 21 LEU B N 1
ATOM 1347 C CA . LEU B 1 21 ? -6.305 -21.75 -8.516 1 98.19 21 LEU B CA 1
ATOM 1348 C C . LEU B 1 21 ? -6.039 -23.062 -9.25 1 98.19 21 LEU B C 1
ATOM 1350 O O . LEU B 1 21 ? -5.895 -23.078 -10.477 1 98.19 21 LEU B O 1
ATOM 1354 N N . GLU B 1 22 ? -5.941 -24.141 -8.477 1 97.88 22 GLU B N 1
ATOM 1355 C CA . GLU B 1 22 ? -5.746 -25.438 -9.102 1 97.88 22 GLU B CA 1
ATOM 1356 C C . GLU B 1 22 ? -6.957 -25.844 -9.938 1 97.88 22 GLU B C 1
ATOM 1358 O O . GLU B 1 22 ? -6.816 -26.484 -10.984 1 97.88 22 GLU B O 1
ATOM 1363 N N . GLN B 1 23 ? -8.133 -25.484 -9.523 1 97.06 23 GLN B N 1
ATOM 1364 C CA . GLN B 1 23 ? -9.344 -25.719 -10.297 1 97.06 23 GLN B CA 1
ATOM 1365 C C . GLN B 1 23 ? -9.32 -24.953 -11.609 1 97.06 23 GLN B C 1
ATOM 1367 O O . GLN B 1 23 ? -9.969 -25.344 -12.578 1 97.06 23 GLN B O 1
ATOM 1372 N N . MET B 1 24 ? -8.578 -23.922 -11.633 1 96.31 24 MET B N 1
ATOM 1373 C CA . MET B 1 24 ? -8.406 -23.125 -12.844 1 96.31 24 MET B CA 1
ATOM 1374 C C . MET B 1 24 ? -7.305 -23.703 -13.719 1 96.31 24 MET B C 1
ATOM 1376 O O . MET B 1 24 ? -6.945 -23.125 -14.742 1 96.31 24 MET B O 1
ATOM 1380 N N . ASP B 1 25 ? -6.73 -24.734 -13.266 1 97 25 ASP B N 1
ATOM 1381 C CA . ASP B 1 25 ? -5.738 -25.5 -14.008 1 97 25 ASP B CA 1
ATOM 1382 C C . ASP B 1 25 ? -4.363 -24.844 -13.922 1 97 25 ASP B C 1
ATOM 1384 O O . ASP B 1 25 ? -3.609 -24.844 -14.898 1 97 25 ASP B O 1
ATOM 1388 N N . TYR B 1 26 ? -4.012 -24.219 -12.812 1 97.44 26 TYR B N 1
ATOM 1389 C CA . TYR B 1 26 ? -2.672 -23.703 -12.555 1 97.44 26 TYR B CA 1
ATOM 1390 C C . TYR B 1 26 ? -1.934 -24.578 -11.547 1 97.44 26 TYR B C 1
ATOM 1392 O O . TYR B 1 26 ? -2.559 -25.234 -10.703 1 97.44 26 TYR B O 1
ATOM 1400 N N . ARG B 1 27 ? -0.692 -24.672 -11.742 1 98.19 27 ARG B N 1
ATOM 1401 C CA . ARG B 1 27 ? 0.146 -25.219 -10.68 1 98.19 27 ARG B CA 1
ATOM 1402 C C . ARG B 1 27 ? 0.399 -24.188 -9.594 1 98.19 27 ARG B C 1
ATOM 1404 O O . ARG B 1 27 ? 0.673 -23.016 -9.891 1 98.19 27 ARG B O 1
ATOM 1411 N N . VAL B 1 28 ? 0.357 -24.641 -8.305 1 98.56 28 VAL B N 1
ATOM 1412 C CA . VAL B 1 28 ? 0.477 -23.672 -7.223 1 98.56 28 VAL B CA 1
ATOM 1413 C C . VAL B 1 28 ? 1.635 -24.062 -6.309 1 98.56 28 VAL B C 1
ATOM 1415 O O . VAL B 1 28 ? 1.743 -25.219 -5.891 1 98.56 28 VAL B O 1
ATOM 1418 N N . ILE B 1 29 ? 2.514 -23.125 -6.074 1 98.5 29 ILE B N 1
ATOM 1419 C CA . ILE B 1 29 ? 3.523 -23.219 -5.027 1 98.5 29 ILE B CA 1
ATOM 1420 C C . ILE B 1 29 ? 3.18 -22.25 -3.896 1 98.5 29 ILE B C 1
ATOM 1422 O O . ILE B 1 29 ? 2.74 -21.125 -4.145 1 98.5 29 ILE B O 1
ATOM 1426 N N . GLU B 1 30 ? 3.43 -22.703 -2.672 1 98.44 30 GLU B N 1
ATOM 1427 C CA . GLU B 1 30 ? 3.004 -21.906 -1.523 1 98.44 30 GLU B CA 1
ATOM 1428 C C . GLU B 1 30 ? 4.203 -21.359 -0.752 1 98.44 30 GLU B C 1
ATOM 1430 O O . GLU B 1 30 ? 5.25 -22.016 -0.684 1 98.44 30 GLU B O 1
ATOM 1435 N N . ALA B 1 31 ? 4.059 -20.172 -0.228 1 98.5 31 ALA B N 1
ATOM 1436 C CA . ALA B 1 31 ? 4.996 -19.578 0.72 1 98.5 31 ALA B CA 1
ATOM 1437 C C . ALA B 1 31 ? 4.254 -18.938 1.891 1 98.5 31 ALA B C 1
ATOM 1439 O O . ALA B 1 31 ? 3.143 -18.438 1.729 1 98.5 31 ALA B O 1
ATOM 1440 N N . HIS B 1 32 ? 4.938 -18.859 3.053 1 97.56 32 HIS B N 1
ATOM 1441 C CA . HIS B 1 32 ? 4.254 -18.438 4.27 1 97.56 32 HIS B CA 1
ATOM 1442 C C . HIS B 1 32 ? 4.66 -17.016 4.66 1 97.56 32 HIS B C 1
ATOM 1444 O O . HIS B 1 32 ? 4.156 -16.469 5.645 1 97.56 32 HIS B O 1
ATOM 1450 N N . ASP B 1 33 ? 5.566 -16.453 3.98 1 94.5 33 ASP B N 1
ATOM 1451 C CA . ASP B 1 33 ? 5.977 -15.055 4.152 1 94.5 33 ASP B CA 1
ATOM 1452 C C . ASP B 1 33 ? 6.766 -14.562 2.939 1 94.5 33 ASP B C 1
ATOM 1454 O O . ASP B 1 33 ? 7.062 -15.344 2.027 1 94.5 33 ASP B O 1
ATOM 1458 N N . GLY B 1 34 ? 7.078 -13.25 2.873 1 95.81 34 GLY B N 1
ATOM 1459 C CA . GLY B 1 34 ? 7.746 -12.641 1.734 1 95.81 34 GLY B CA 1
ATOM 1460 C C . GLY B 1 34 ? 9.141 -13.195 1.497 1 95.81 34 GLY B C 1
ATOM 1461 O O . GLY B 1 34 ? 9.578 -13.32 0.351 1 95.81 34 GLY B O 1
ATOM 1462 N N . ARG B 1 35 ? 9.82 -13.539 2.594 1 95.88 35 ARG B N 1
ATOM 1463 C CA . ARG B 1 35 ? 11.188 -14.047 2.461 1 95.88 35 ARG B CA 1
ATOM 1464 C C . ARG B 1 35 ? 11.195 -15.422 1.804 1 95.88 35 ARG B C 1
ATOM 1466 O O . ARG B 1 35 ? 11.992 -15.68 0.898 1 95.88 35 ARG B O 1
ATOM 1473 N N . GLU B 1 36 ? 10.359 -16.234 2.297 1 97.69 36 GLU B N 1
ATOM 1474 C CA . GLU B 1 36 ? 10.211 -17.547 1.687 1 97.69 36 GLU B CA 1
ATOM 1475 C C . GLU B 1 36 ? 9.781 -17.438 0.226 1 97.69 36 GLU B C 1
ATOM 1477 O O . GLU B 1 36 ? 10.305 -18.141 -0.637 1 97.69 36 GLU B O 1
ATOM 1482 N N . ALA B 1 37 ? 8.867 -16.578 -0.033 1 98.44 37 ALA B N 1
ATOM 1483 C CA . ALA B 1 37 ? 8.367 -16.359 -1.388 1 98.44 37 ALA B CA 1
ATOM 1484 C C . ALA B 1 37 ? 9.492 -15.914 -2.318 1 98.44 37 ALA B C 1
ATOM 1486 O O . ALA B 1 37 ? 9.609 -16.406 -3.441 1 98.44 37 ALA B O 1
ATOM 1487 N N . LEU B 1 38 ? 10.266 -15.008 -1.869 1 97.56 38 LEU B N 1
ATOM 1488 C CA . LEU B 1 38 ? 11.367 -14.484 -2.674 1 97.56 38 LEU B CA 1
ATOM 1489 C C . LEU B 1 38 ? 12.375 -15.586 -2.998 1 97.56 38 LEU B C 1
ATOM 1491 O O . LEU B 1 38 ? 12.844 -15.688 -4.133 1 97.56 38 LEU B O 1
ATOM 1495 N N . SER B 1 39 ? 12.672 -16.344 -1.953 1 98 39 SER B N 1
ATOM 1496 C CA . SER B 1 39 ? 13.586 -17.469 -2.139 1 98 39 SER B CA 1
ATOM 1497 C C . SER B 1 39 ? 13.078 -18.438 -3.197 1 98 39 SER B C 1
ATOM 1499 O O . SER B 1 39 ? 13.82 -18.844 -4.09 1 98 39 SER B O 1
ATOM 1501 N N . LEU B 1 40 ? 11.859 -18.812 -3.15 1 98.25 40 LEU B N 1
ATOM 1502 C CA . LEU B 1 40 ? 11.25 -19.734 -4.094 1 98.25 40 LEU B CA 1
ATOM 1503 C C . LEU B 1 40 ? 11.219 -19.141 -5.5 1 98.25 40 LEU B C 1
ATOM 1505 O O . LEU B 1 40 ? 11.492 -19.844 -6.48 1 98.25 40 LEU B O 1
ATOM 1509 N N . ALA B 1 41 ? 10.883 -17.859 -5.617 1 97.75 41 ALA B N 1
ATOM 1510 C CA . ALA B 1 41 ? 10.836 -17.188 -6.914 1 97.75 41 ALA B CA 1
ATOM 1511 C C . ALA B 1 41 ? 12.219 -17.172 -7.57 1 97.75 41 ALA B C 1
ATOM 1513 O O . ALA B 1 41 ? 12.328 -17.328 -8.789 1 97.75 41 ALA B O 1
ATOM 1514 N N . ARG B 1 42 ? 13.164 -16.953 -6.723 1 96.81 42 ARG B N 1
ATOM 1515 C CA . ARG B 1 42 ? 14.523 -16.906 -7.242 1 96.81 42 ARG B CA 1
ATOM 1516 C C . ARG B 1 42 ? 14.977 -18.281 -7.711 1 96.81 42 ARG B C 1
ATOM 1518 O O . ARG B 1 42 ? 15.742 -18.406 -8.672 1 96.81 42 ARG B O 1
ATOM 1525 N N . GLN B 1 43 ? 14.555 -19.281 -6.984 1 97 43 GLN B N 1
ATOM 1526 C CA . GLN B 1 43 ? 14.898 -20.641 -7.363 1 97 43 GLN B CA 1
ATOM 1527 C C . GLN B 1 43 ? 14.219 -21.031 -8.672 1 97 43 GLN B C 1
ATOM 1529 O O . GLN B 1 43 ? 14.844 -21.656 -9.539 1 97 43 GLN B O 1
ATOM 1534 N N . SER B 1 44 ? 12.992 -20.75 -8.789 1 96.44 44 SER B N 1
ATOM 1535 C CA . SER B 1 44 ? 12.188 -21.016 -9.977 1 96.44 44 SER B CA 1
ATOM 1536 C C . SER B 1 44 ? 11.141 -19.922 -10.188 1 96.44 44 SER B C 1
ATOM 1538 O O . SER B 1 44 ? 10.148 -19.875 -9.461 1 96.44 44 SER B O 1
ATOM 1540 N N . PRO B 1 45 ? 11.367 -19.125 -11.227 1 96.81 45 PRO B N 1
ATOM 1541 C CA . PRO B 1 45 ? 10.453 -18 -11.414 1 96.81 45 PRO B CA 1
ATOM 1542 C C . PRO B 1 45 ? 9.039 -18.438 -11.781 1 96.81 45 PRO B C 1
ATOM 1544 O O . PRO B 1 45 ? 8.844 -19.141 -12.789 1 96.81 45 PRO B O 1
ATOM 1547 N N . PRO B 1 46 ? 8.078 -18 -10.992 1 97.62 46 PRO B N 1
ATOM 1548 C CA . PRO B 1 46 ? 6.688 -18.25 -11.375 1 97.62 46 PRO B CA 1
ATOM 1549 C C . PRO B 1 46 ? 6.184 -17.297 -12.445 1 97.62 46 PRO B C 1
ATOM 1551 O O . PRO B 1 46 ? 6.871 -16.328 -12.781 1 97.62 46 PRO B O 1
ATOM 1554 N N . GLU B 1 47 ? 5.059 -17.625 -12.961 1 95.25 47 GLU B N 1
ATOM 1555 C CA . GLU B 1 47 ? 4.473 -16.734 -13.961 1 95.25 47 GLU B CA 1
ATOM 1556 C C . GLU B 1 47 ? 3.617 -15.656 -13.312 1 95.25 47 GLU B C 1
ATOM 1558 O O . GLU B 1 47 ? 3.301 -14.641 -13.938 1 95.25 47 GLU B O 1
ATOM 1563 N N . LEU B 1 48 ? 3.246 -15.867 -12.07 1 96.69 48 LEU B N 1
ATOM 1564 C CA . LEU B 1 48 ? 2.441 -14.938 -11.289 1 96.69 48 LEU B CA 1
ATOM 1565 C C . LEU B 1 48 ? 2.691 -15.117 -9.797 1 96.69 48 LEU B C 1
ATOM 1567 O O . LEU B 1 48 ? 2.816 -16.25 -9.32 1 96.69 48 LEU B O 1
ATOM 1571 N N . VAL B 1 49 ? 2.764 -13.977 -9.141 1 97.56 49 VAL B N 1
ATOM 1572 C CA . VAL B 1 49 ? 2.795 -14 -7.684 1 97.56 49 VAL B CA 1
ATOM 1573 C C . VAL B 1 49 ? 1.495 -13.422 -7.133 1 97.56 49 VAL B C 1
ATOM 1575 O O . VAL B 1 49 ? 1.088 -12.32 -7.512 1 97.56 49 VAL B O 1
ATOM 1578 N N . VAL B 1 50 ? 0.789 -14.164 -6.324 1 97.25 50 VAL B N 1
ATOM 1579 C CA . VAL B 1 50 ? -0.345 -13.695 -5.535 1 97.25 50 VAL B CA 1
ATOM 1580 C C . VAL B 1 50 ? 0.038 -13.648 -4.059 1 97.25 50 VAL B C 1
ATOM 1582 O O . VAL B 1 50 ? 0.349 -14.68 -3.457 1 97.25 50 VAL B O 1
ATOM 1585 N N . THR B 1 51 ? -0.017 -12.422 -3.504 1 95.44 51 THR B N 1
ATOM 1586 C CA . THR B 1 51 ? 0.542 -12.312 -2.162 1 95.44 51 THR B CA 1
ATOM 1587 C C . THR B 1 51 ? -0.388 -11.516 -1.254 1 95.44 51 THR B C 1
ATOM 1589 O O . THR B 1 51 ? -1.001 -10.531 -1.689 1 95.44 51 THR B O 1
ATOM 1592 N N . ASP B 1 52 ? -0.425 -11.891 -0.022 1 90.56 52 ASP B N 1
ATOM 1593 C CA . ASP B 1 52 ? -1.001 -11.078 1.043 1 90.56 52 ASP B CA 1
ATOM 1594 C C . ASP B 1 52 ? -0.13 -9.859 1.334 1 90.56 52 ASP B C 1
ATOM 1596 O O . ASP B 1 52 ? 1.083 -9.891 1.118 1 90.56 52 ASP B O 1
ATOM 1600 N N . TRP B 1 53 ? -0.688 -8.93 1.8 1 81.75 53 TRP B N 1
ATOM 1601 C CA . TRP B 1 53 ? 0.037 -7.711 2.152 1 81.75 53 TRP B CA 1
ATOM 1602 C C . TRP B 1 53 ? 0.708 -7.855 3.516 1 81.75 53 TRP B C 1
ATOM 1604 O O . TRP B 1 53 ? 1.926 -7.703 3.633 1 81.75 53 TRP B O 1
ATOM 1614 N N . MET B 1 54 ? -0.096 -8.086 4.504 1 76.69 54 MET B N 1
ATOM 1615 C CA . MET B 1 54 ? 0.41 -8.102 5.875 1 76.69 54 MET B CA 1
ATOM 1616 C C . MET B 1 54 ? 0.896 -9.5 6.254 1 76.69 54 MET B C 1
ATOM 1618 O O . MET B 1 54 ? 0.092 -10.422 6.406 1 76.69 54 MET B O 1
ATOM 1622 N N . MET B 1 55 ? 2.145 -9.734 6.277 1 85.56 55 MET B N 1
ATOM 1623 C CA . MET B 1 55 ? 2.799 -10.984 6.664 1 85.56 55 MET B CA 1
ATOM 1624 C C . MET B 1 55 ? 4.02 -10.711 7.535 1 85.56 55 MET B C 1
ATOM 1626 O O . MET B 1 55 ? 4.582 -9.617 7.496 1 85.56 55 MET B O 1
ATOM 1630 N N . PRO B 1 56 ? 4.332 -11.688 8.406 1 82.62 56 PRO B N 1
ATOM 1631 C CA . PRO B 1 56 ? 5.547 -11.523 9.211 1 82.62 56 PRO B CA 1
ATOM 1632 C C . PRO B 1 56 ? 6.82 -11.578 8.367 1 82.62 56 PRO B C 1
ATOM 1634 O O . PRO B 1 56 ? 6.777 -11.953 7.195 1 82.62 56 PRO B O 1
ATOM 1637 N N . ARG B 1 57 ? 8.055 -11.086 8.945 1 83.94 57 ARG B N 1
ATOM 1638 C CA . ARG B 1 57 ? 9.391 -11.156 8.367 1 83.94 57 ARG B CA 1
ATOM 1639 C C . ARG B 1 57 ? 9.531 -10.188 7.195 1 83.94 57 ARG B C 1
ATOM 1641 O O . ARG B 1 57 ? 10.312 -9.242 7.258 1 83.94 57 ARG B O 1
ATOM 1648 N N . MET B 1 58 ? 8.836 -10.484 6.102 1 83.31 58 MET B N 1
ATOM 1649 C CA . MET B 1 58 ? 8.727 -9.641 4.914 1 83.31 58 MET B CA 1
ATOM 1650 C C . MET B 1 58 ? 7.289 -9.594 4.41 1 83.31 58 MET B C 1
ATOM 1652 O O . MET B 1 58 ? 6.703 -10.641 4.098 1 83.31 58 MET B O 1
ATOM 1656 N N . ASP B 1 59 ? 6.758 -8.367 4.332 1 80.56 59 ASP B N 1
ATOM 1657 C CA . ASP B 1 59 ? 5.348 -8.258 3.963 1 80.56 59 ASP B CA 1
ATOM 1658 C C . ASP B 1 59 ? 5.188 -8.164 2.447 1 80.56 59 ASP B C 1
ATOM 1660 O O . ASP B 1 59 ? 6.172 -8.188 1.709 1 80.56 59 ASP B O 1
ATOM 1664 N N . GLY B 1 60 ? 3.938 -8.133 1.975 1 86.88 60 GLY B N 1
ATOM 1665 C CA . GLY B 1 60 ? 3.637 -8.18 0.552 1 86.88 60 GLY B CA 1
ATOM 1666 C C . GLY B 1 60 ? 4.215 -7.004 -0.215 1 86.88 60 GLY B C 1
ATOM 1667 O O . GLY B 1 60 ? 4.652 -7.156 -1.358 1 86.88 60 GLY B O 1
ATOM 1668 N N . LEU B 1 61 ? 4.195 -5.891 0.355 1 78.69 61 LEU B N 1
ATOM 1669 C CA . LEU B 1 61 ? 4.746 -4.715 -0.31 1 78.69 61 LEU B CA 1
ATOM 1670 C C . LEU B 1 61 ? 6.262 -4.82 -0.441 1 78.69 61 LEU B C 1
ATOM 1672 O O . LEU B 1 61 ? 6.816 -4.527 -1.501 1 78.69 61 LEU B O 1
ATOM 1676 N N . GLU B 1 62 ? 6.855 -5.148 0.615 1 80.62 62 GLU B N 1
ATOM 1677 C CA . GLU B 1 62 ? 8.297 -5.387 0.576 1 80.62 62 GLU B CA 1
ATOM 1678 C C . GLU B 1 62 ? 8.648 -6.43 -0.478 1 80.62 62 GLU B C 1
ATOM 1680 O O . GLU B 1 62 ? 9.641 -6.281 -1.194 1 80.62 62 GLU B O 1
ATOM 1685 N N . LEU B 1 63 ? 7.863 -7.477 -0.517 1 90.31 63 LEU B N 1
ATOM 1686 C CA . LEU B 1 63 ? 8.062 -8.516 -1.52 1 90.31 63 LEU B CA 1
ATOM 1687 C C . LEU B 1 63 ? 7.961 -7.941 -2.928 1 90.31 63 LEU B C 1
ATOM 1689 O O . LEU B 1 63 ? 8.805 -8.219 -3.781 1 90.31 63 LEU B O 1
ATOM 1693 N N . CYS B 1 64 ? 6.945 -7.145 -3.199 1 87.31 64 CYS B N 1
ATOM 1694 C CA . CYS B 1 64 ? 6.762 -6.52 -4.504 1 87.31 64 CYS B CA 1
ATOM 1695 C C . CYS B 1 64 ? 7.996 -5.715 -4.902 1 87.31 64 CYS B C 1
ATOM 1697 O O . CYS B 1 64 ? 8.484 -5.832 -6.027 1 87.31 64 CYS B O 1
ATOM 1699 N N . HIS B 1 65 ? 8.422 -5.004 -4.02 1 82.5 65 HIS B N 1
ATOM 1700 C CA . HIS B 1 65 ? 9.594 -4.176 -4.297 1 82.5 65 HIS B CA 1
ATOM 1701 C C . HIS B 1 65 ? 10.82 -5.031 -4.578 1 82.5 65 HIS B C 1
ATOM 1703 O O . HIS B 1 65 ? 11.602 -4.727 -5.484 1 82.5 65 HIS B O 1
ATOM 1709 N N . ALA B 1 66 ? 11.016 -6.039 -3.791 1 88.75 66 ALA B N 1
ATOM 1710 C CA . ALA B 1 66 ? 12.156 -6.934 -3.975 1 88.75 66 ALA B CA 1
ATOM 1711 C C . ALA B 1 66 ? 12.094 -7.621 -5.336 1 88.75 66 ALA B C 1
ATOM 1713 O O . ALA B 1 66 ? 13.117 -7.746 -6.02 1 88.75 66 ALA B O 1
ATOM 1714 N N . LEU B 1 67 ? 10.961 -8.086 -5.707 1 92.44 67 LEU B N 1
ATOM 1715 C CA . LEU B 1 67 ? 10.781 -8.719 -7.008 1 92.44 67 LEU B CA 1
ATOM 1716 C C . LEU B 1 67 ? 11.07 -7.738 -8.133 1 92.44 67 LEU B C 1
ATOM 1718 O O . LEU B 1 67 ? 11.766 -8.078 -9.102 1 92.44 67 LEU B O 1
ATOM 1722 N N . HIS B 1 68 ? 10.539 -6.555 -7.988 1 85.81 68 HIS B N 1
ATOM 1723 C CA . HIS B 1 68 ? 10.711 -5.527 -9.008 1 85.81 68 HIS B CA 1
ATOM 1724 C C . HIS B 1 68 ? 12.18 -5.141 -9.156 1 85.81 68 HIS B C 1
ATOM 1726 O O . HIS B 1 68 ? 12.625 -4.809 -10.258 1 85.81 68 HIS B O 1
ATOM 1732 N N . ALA B 1 69 ? 12.844 -5.234 -8.133 1 84.62 69 ALA B N 1
ATOM 1733 C CA . ALA B 1 69 ? 14.25 -4.824 -8.133 1 84.62 69 ALA B CA 1
ATOM 1734 C C . ALA B 1 69 ? 15.141 -5.922 -8.688 1 84.62 69 ALA B C 1
ATOM 1736 O O . ALA B 1 69 ? 16.312 -5.676 -9.016 1 84.62 69 ALA B O 1
ATOM 1737 N N . ASP B 1 70 ? 14.617 -7.105 -8.703 1 90.38 70 ASP B N 1
ATOM 1738 C CA . ASP B 1 70 ? 15.375 -8.25 -9.203 1 90.38 70 ASP B CA 1
ATOM 1739 C C . ASP B 1 70 ? 15.328 -8.32 -10.727 1 90.38 70 ASP B C 1
ATOM 1741 O O . ASP B 1 70 ? 14.25 -8.383 -11.32 1 90.38 70 ASP B O 1
ATOM 1745 N N . GLU B 1 71 ? 16.484 -8.367 -11.352 1 89.88 71 GLU B N 1
ATOM 1746 C CA . GLU B 1 71 ? 16.594 -8.312 -12.805 1 89.88 71 GLU B CA 1
ATOM 1747 C C . GLU B 1 71 ? 15.875 -9.484 -13.461 1 89.88 71 GLU B C 1
ATOM 1749 O O . GLU B 1 71 ? 15.328 -9.359 -14.555 1 89.88 71 GLU B O 1
ATOM 1754 N N . ARG B 1 72 ? 15.883 -10.617 -12.82 1 93.25 72 ARG B N 1
ATOM 1755 C CA . ARG B 1 72 ? 15.289 -11.82 -13.391 1 93.25 72 ARG B CA 1
ATOM 1756 C C . ARG B 1 72 ? 13.805 -11.906 -13.078 1 93.25 72 ARG B C 1
ATOM 1758 O O . ARG B 1 72 ? 13.062 -12.641 -13.734 1 93.25 72 ARG B O 1
ATOM 1765 N N . LEU B 1 73 ? 13.352 -11.102 -12.094 1 94.44 73 LEU B N 1
ATOM 1766 C CA . LEU B 1 73 ? 12.008 -11.312 -11.586 1 94.44 73 LEU B CA 1
ATOM 1767 C C . LEU B 1 73 ? 11.141 -10.078 -11.797 1 94.44 73 LEU B C 1
ATOM 1769 O O . LEU B 1 73 ? 9.93 -10.109 -11.562 1 94.44 73 LEU B O 1
ATOM 1773 N N . HIS B 1 74 ? 11.656 -8.992 -12.32 1 87.25 74 HIS B N 1
ATOM 1774 C CA . HIS B 1 74 ? 11.016 -7.684 -12.312 1 87.25 74 HIS B CA 1
ATOM 1775 C C . HIS B 1 74 ? 9.781 -7.668 -13.211 1 87.25 74 HIS B C 1
ATOM 1777 O O . HIS B 1 74 ? 8.914 -6.805 -13.062 1 87.25 74 HIS B O 1
ATOM 1783 N N . ASP B 1 75 ? 9.664 -8.633 -14.086 1 87.06 75 ASP B N 1
ATOM 1784 C CA . ASP B 1 75 ? 8.555 -8.625 -15.039 1 87.06 75 ASP B CA 1
ATOM 1785 C C . ASP B 1 75 ? 7.418 -9.523 -14.562 1 87.06 75 ASP B C 1
ATOM 1787 O O . ASP B 1 75 ? 6.363 -9.586 -15.195 1 87.06 75 ASP B O 1
ATOM 1791 N N . ILE B 1 76 ? 7.648 -10.195 -13.477 1 92.81 76 ILE B N 1
ATOM 1792 C CA . ILE B 1 76 ? 6.602 -11.086 -12.984 1 92.81 76 ILE B CA 1
ATOM 1793 C C . ILE B 1 76 ? 5.418 -10.266 -12.484 1 92.81 76 ILE B C 1
ATOM 1795 O O . ILE B 1 76 ? 5.582 -9.391 -11.625 1 92.81 76 ILE B O 1
ATOM 1799 N N . PRO B 1 77 ? 4.273 -10.492 -13.055 1 93.12 77 PRO B N 1
ATOM 1800 C CA . PRO B 1 77 ? 3.1 -9.789 -12.523 1 93.12 77 PRO B CA 1
ATOM 1801 C C . PRO B 1 77 ? 2.785 -10.188 -11.078 1 93.12 77 PRO B C 1
ATOM 1803 O O . PRO B 1 77 ? 2.98 -11.336 -10.695 1 93.12 77 PRO B O 1
ATOM 1806 N N . ILE B 1 78 ? 2.271 -9.188 -10.32 1 93 78 ILE B N 1
ATOM 1807 C CA . ILE B 1 78 ? 1.972 -9.406 -8.914 1 93 78 ILE B CA 1
ATOM 1808 C C . ILE B 1 78 ? 0.531 -8.992 -8.625 1 93 78 ILE B C 1
ATOM 1810 O O . ILE B 1 78 ? 0.071 -7.945 -9.094 1 93 78 ILE B O 1
ATOM 1814 N N . ILE B 1 79 ? -0.191 -9.828 -7.977 1 91.44 79 ILE B N 1
ATOM 1815 C CA . ILE B 1 79 ? -1.498 -9.5 -7.414 1 91.44 79 ILE B CA 1
ATOM 1816 C C . ILE B 1 79 ? -1.411 -9.461 -5.891 1 91.44 79 ILE B C 1
ATOM 1818 O O . ILE B 1 79 ? -1.065 -10.461 -5.258 1 91.44 79 ILE B O 1
ATOM 1822 N N . LEU B 1 80 ? -1.621 -8.289 -5.32 1 89.25 80 LEU B N 1
ATOM 1823 C CA . LEU B 1 80 ? -1.813 -8.172 -3.877 1 89.25 80 LEU B CA 1
ATOM 1824 C C . LEU B 1 80 ? -3.242 -8.531 -3.486 1 89.25 80 LEU B C 1
ATOM 1826 O O . LEU B 1 80 ? -4.184 -7.812 -3.824 1 89.25 80 LEU B O 1
ATOM 1830 N N . HIS B 1 81 ? -3.434 -9.695 -2.891 1 90.62 81 HIS B N 1
ATOM 1831 C CA . HIS B 1 81 ? -4.719 -10.258 -2.48 1 90.62 81 HIS B CA 1
ATOM 1832 C C . HIS B 1 81 ? -4.875 -10.219 -0.963 1 90.62 81 HIS B C 1
ATOM 1834 O O . HIS B 1 81 ? -4.422 -11.125 -0.263 1 90.62 81 HIS B O 1
ATOM 1840 N N . SER B 1 82 ? -5.504 -9.117 -0.476 1 79.81 82 SER B N 1
ATOM 1841 C CA . SER B 1 82 ? -5.453 -8.82 0.953 1 79.81 82 SER B CA 1
ATOM 1842 C C . SER B 1 82 ? -6.824 -8.406 1.481 1 79.81 82 SER B C 1
ATOM 1844 O O . SER B 1 82 ? -7.66 -7.906 0.727 1 79.81 82 SER B O 1
ATOM 1846 N N . SER B 1 83 ? -6.973 -8.766 2.713 1 75.19 83 SER B N 1
ATOM 1847 C CA . SER B 1 83 ? -8.195 -8.352 3.387 1 75.19 83 SER B CA 1
ATOM 1848 C C . SER B 1 83 ? -8.203 -6.844 3.629 1 75.19 83 SER B C 1
ATOM 1850 O O . SER B 1 83 ? -9.266 -6.254 3.865 1 75.19 83 SER B O 1
ATOM 1852 N N . SER B 1 84 ? -6.961 -6.426 3.598 1 60.78 84 SER B N 1
ATOM 1853 C CA . SER B 1 84 ? -6.859 -4.996 3.873 1 60.78 84 SER B CA 1
ATOM 1854 C C . SER B 1 84 ? -7.215 -4.168 2.643 1 60.78 84 SER B C 1
ATOM 1856 O O . SER B 1 84 ? -7.172 -4.672 1.518 1 60.78 84 SER B O 1
ATOM 1858 N N . GLY B 1 85 ? -7.848 -3.135 2.654 1 57.47 85 GLY B N 1
ATOM 1859 C CA . GLY B 1 85 ? -8.234 -2.266 1.555 1 57.47 85 GLY B CA 1
ATOM 1860 C C . GLY B 1 85 ? -7.09 -1.964 0.603 1 57.47 85 GLY B C 1
ATOM 1861 O O . GLY B 1 85 ? -5.965 -2.418 0.813 1 57.47 85 GLY B O 1
ATOM 1862 N N . ASP B 1 86 ? -7.406 -1.537 -0.603 1 56.03 86 ASP B N 1
ATOM 1863 C CA . ASP B 1 86 ? -6.492 -1.153 -1.674 1 56.03 86 ASP B CA 1
ATOM 1864 C C . ASP B 1 86 ? -5.293 -0.38 -1.123 1 56.03 86 ASP B C 1
ATOM 1866 O O . ASP B 1 86 ? -5.461 0.666 -0.492 1 56.03 86 ASP B O 1
ATOM 1870 N N . PRO B 1 87 ? -4.16 -1.213 -1.181 1 59.06 87 PRO B N 1
ATOM 1871 C CA . PRO B 1 87 ? -2.99 -0.467 -0.714 1 59.06 87 PRO B CA 1
ATOM 1872 C C . PRO B 1 87 ? -2.854 0.898 -1.386 1 59.06 87 PRO B C 1
ATOM 1874 O O . PRO B 1 87 ? -2.1 1.751 -0.912 1 59.06 87 PRO B O 1
ATOM 1877 N N . HIS B 1 88 ? -3.439 0.898 -2.646 1 57.59 88 HIS B N 1
ATOM 1878 C CA . HIS B 1 88 ? -3.406 2.215 -3.271 1 57.59 88 HIS B CA 1
ATOM 1879 C C . HIS B 1 88 ? -4.211 3.229 -2.467 1 57.59 88 HIS B C 1
ATOM 1881 O O . HIS B 1 88 ? -5.422 3.062 -2.281 1 57.59 88 HIS B O 1
ATOM 1887 N N . ALA B 1 89 ? -3.555 3.752 -1.503 1 59.38 89 ALA B N 1
ATOM 1888 C CA . ALA B 1 89 ? -4.219 4.84 -0.791 1 59.38 89 ALA B CA 1
ATOM 1889 C C . ALA B 1 89 ? -4.754 5.887 -1.765 1 59.38 89 ALA B C 1
ATOM 1891 O O . ALA B 1 89 ? -3.979 6.621 -2.383 1 59.38 89 ALA B O 1
ATOM 1892 N N . PRO B 1 90 ? -6.027 5.684 -2.064 1 60.03 90 PRO B N 1
ATOM 1893 C CA . PRO B 1 90 ? -6.531 6.688 -3.002 1 60.03 90 PRO B CA 1
ATOM 1894 C C . PRO B 1 90 ? -6.102 8.109 -2.635 1 60.03 90 PRO B C 1
ATOM 1896 O O . PRO B 1 90 ? -6.324 8.547 -1.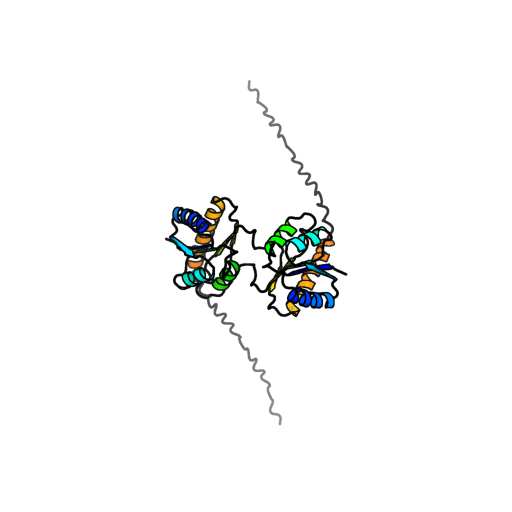505 1 60.03 90 PRO B O 1
ATOM 1899 N N . GLY B 1 91 ? -5.418 8.734 -3.596 1 65.69 91 GLY B N 1
ATOM 1900 C CA . GLY B 1 91 ? -5.098 10.148 -3.473 1 65.69 91 GLY B CA 1
ATOM 1901 C C . GLY B 1 91 ? -3.875 10.406 -2.611 1 65.69 91 GLY B C 1
ATOM 1902 O O . GLY B 1 91 ? -3.455 11.555 -2.455 1 65.69 91 GLY B O 1
ATOM 1903 N N . ALA B 1 92 ? -3.375 9.289 -2.078 1 79.44 92 ALA B N 1
ATOM 1904 C CA . ALA B 1 92 ? -2.24 9.508 -1.185 1 79.44 92 ALA B CA 1
ATOM 1905 C C . ALA B 1 92 ? -0.931 9.555 -1.965 1 79.44 92 ALA B C 1
ATOM 1907 O O . ALA B 1 92 ? -0.737 8.797 -2.916 1 79.44 92 ALA B O 1
ATOM 1908 N N . ARG B 1 93 ? -0.196 10.539 -1.639 1 79.31 93 ARG B N 1
ATOM 1909 C CA . ARG B 1 93 ? 1.178 10.586 -2.129 1 79.31 93 ARG B CA 1
ATOM 1910 C C . ARG B 1 93 ? 2.123 9.844 -1.191 1 79.31 93 ARG B C 1
ATOM 1912 O O . ARG B 1 93 ? 1.836 9.695 -0.002 1 79.31 93 ARG B O 1
ATOM 1919 N N . PHE B 1 94 ? 3.248 9.344 -1.845 1 81.56 94 PHE B N 1
ATOM 1920 C CA . PHE B 1 94 ? 4.199 8.594 -1.036 1 81.56 94 PHE B CA 1
ATOM 1921 C C . PHE B 1 94 ? 5.562 9.281 -1.032 1 81.56 94 PHE B C 1
ATOM 1923 O O . PHE B 1 94 ? 6.023 9.766 -2.066 1 81.56 94 PHE B O 1
ATOM 1930 N N . VAL B 1 95 ? 6.16 9.352 0.183 1 83.31 95 VAL B N 1
ATOM 1931 C CA . VAL B 1 95 ? 7.539 9.812 0.324 1 83.31 95 VAL B CA 1
ATOM 1932 C C . VAL B 1 95 ? 8.266 8.953 1.358 1 83.31 95 VAL B C 1
ATOM 1934 O O . VAL B 1 95 ? 7.812 8.828 2.498 1 83.31 95 VAL B O 1
ATOM 1937 N N . PRO B 1 96 ? 9.359 8.336 0.982 1 83.12 96 PRO B N 1
ATOM 1938 C CA . PRO B 1 96 ? 10.117 7.547 1.954 1 83.12 96 PRO B CA 1
ATOM 1939 C C . PRO B 1 96 ? 10.773 8.414 3.031 1 83.12 96 PRO B C 1
ATOM 1941 O O . PRO B 1 96 ? 11.234 9.516 2.742 1 83.12 96 PRO B O 1
ATOM 1944 N N . LYS B 1 97 ? 10.805 7.906 4.195 1 90 97 LYS B N 1
ATOM 1945 C CA . LYS B 1 97 ? 11.477 8.625 5.273 1 90 97 LYS B CA 1
ATOM 1946 C C . LYS B 1 97 ? 12.969 8.742 5.012 1 90 97 LYS B C 1
ATOM 1948 O O . LYS B 1 97 ? 13.625 9.672 5.496 1 90 97 LYS B O 1
ATOM 1953 N N . SER B 1 98 ? 13.516 7.887 4.172 1 85.25 98 SER B N 1
ATOM 1954 C CA . SER B 1 98 ? 14.93 7.906 3.811 1 85.25 98 SER B CA 1
ATOM 1955 C C . SER B 1 98 ? 15.227 9 2.787 1 85.25 98 SER B C 1
ATOM 1957 O O . SER B 1 98 ? 16.391 9.281 2.488 1 85.25 98 SER B O 1
ATOM 1959 N N . SER B 1 99 ? 14.242 9.602 2.227 1 85.12 99 SER B N 1
ATOM 1960 C CA . SER B 1 99 ? 14.438 10.672 1.259 1 85.12 99 SER B CA 1
ATOM 1961 C C . SER B 1 99 ? 15.047 11.906 1.916 1 85.12 99 SER B C 1
ATOM 1963 O O . SER B 1 99 ? 14.906 12.109 3.123 1 85.12 99 SER B O 1
ATOM 1965 N N . PRO B 1 100 ? 15.742 12.656 1.146 1 89.88 100 PRO B N 1
ATOM 1966 C CA . PRO B 1 100 ? 16.203 13.93 1.689 1 89.88 100 PRO B CA 1
ATOM 1967 C C . PRO B 1 100 ? 15.078 14.781 2.256 1 89.88 100 PRO B C 1
ATOM 1969 O O . PRO B 1 100 ? 13.977 14.805 1.702 1 89.88 100 PRO B O 1
ATOM 1972 N N . LEU B 1 101 ? 15.43 15.5 3.324 1 93.94 101 LEU B N 1
ATOM 1973 C CA . LEU B 1 101 ? 14.43 16.328 3.996 1 93.94 101 LEU B CA 1
ATOM 1974 C C . LEU B 1 101 ? 13.82 17.344 3.027 1 93.94 101 LEU B C 1
ATOM 1976 O O . LEU B 1 101 ? 12.625 17.625 3.096 1 93.94 101 LEU B O 1
ATOM 1980 N N . GLU B 1 102 ? 14.633 17.781 2.125 1 92.62 102 GLU B N 1
ATOM 1981 C CA . GLU B 1 102 ? 14.172 18.766 1.149 1 92.62 102 GLU B CA 1
ATOM 1982 C C . GLU B 1 102 ? 13.062 18.188 0.273 1 92.62 102 GLU B C 1
ATOM 1984 O O . GLU B 1 102 ? 12.133 18.906 -0.117 1 92.62 102 GLU B O 1
ATOM 1989 N N . GLU B 1 103 ? 13.133 16.984 -0.019 1 89.81 103 GLU B N 1
ATOM 1990 C CA . GLU B 1 103 ? 12.102 16.328 -0.815 1 89.81 103 GLU B CA 1
ATOM 1991 C C . GLU B 1 103 ? 10.781 16.266 -0.057 1 89.81 103 GLU B C 1
ATOM 1993 O O . GLU B 1 103 ? 9.719 16.547 -0.618 1 89.81 103 GLU B O 1
ATOM 1998 N N . PHE B 1 104 ? 10.938 15.914 1.13 1 94.75 104 PHE B N 1
ATOM 1999 C CA . PHE B 1 104 ? 9.758 15.875 1.984 1 94.75 104 PHE B CA 1
ATOM 2000 C C . PHE B 1 104 ? 9.125 17.25 2.1 1 94.75 104 PHE B C 1
ATOM 2002 O O . PHE B 1 104 ? 7.922 17.406 1.878 1 94.75 104 PHE B O 1
ATOM 2009 N N . GLU B 1 105 ? 9.93 18.25 2.354 1 95.81 105 GLU B N 1
ATOM 2010 C CA . GLU B 1 105 ? 9.445 19.609 2.486 1 95.81 105 GLU B CA 1
ATOM 2011 C C . GLU B 1 105 ? 8.789 20.094 1.197 1 95.81 105 GLU B C 1
ATOM 2013 O O . GLU B 1 105 ? 7.73 20.734 1.231 1 95.81 105 GLU B O 1
ATOM 2018 N N . GLY B 1 106 ? 9.5 19.812 0.15 1 92.06 106 GLY B N 1
ATOM 2019 C CA . GLY B 1 106 ? 8.969 20.203 -1.146 1 92.06 106 GLY B CA 1
ATOM 2020 C C . GLY B 1 106 ? 7.621 19.578 -1.448 1 92.06 106 GLY B C 1
ATOM 2021 O O . GLY B 1 106 ? 6.73 20.234 -1.987 1 92.06 106 GLY B O 1
ATOM 2022 N N . LEU B 1 107 ? 7.438 18.328 -1.086 1 90.62 107 LEU B N 1
ATOM 2023 C CA . LEU B 1 107 ? 6.172 17.641 -1.335 1 90.62 107 LEU B CA 1
ATOM 2024 C C . LEU B 1 107 ? 5.051 18.25 -0.498 1 90.62 107 LEU B C 1
ATOM 2026 O O . LEU B 1 107 ? 3.955 18.5 -1.005 1 90.62 107 LEU B O 1
ATOM 2030 N N . VAL B 1 108 ? 5.344 18.5 0.779 1 96.19 108 VAL B N 1
ATOM 2031 C CA . VAL B 1 108 ? 4.363 19.109 1.667 1 96.19 108 VAL B CA 1
ATOM 2032 C C . VAL B 1 108 ? 3.893 20.453 1.081 1 96.19 108 VAL B C 1
ATOM 2034 O O . VAL B 1 108 ? 2.689 20.703 0.991 1 96.19 108 VAL B O 1
ATOM 2037 N N . ARG B 1 109 ? 4.82 21.203 0.615 1 93.56 109 ARG B N 1
ATOM 2038 C CA . ARG B 1 109 ? 4.492 22.5 0.039 1 93.56 109 ARG B CA 1
ATOM 2039 C C . ARG B 1 109 ? 3.611 22.344 -1.195 1 93.56 109 ARG B C 1
ATOM 2041 O O . ARG B 1 109 ? 2.602 23.047 -1.333 1 93.56 109 ARG B O 1
ATOM 2048 N N . ARG B 1 110 ? 3.994 21.5 -2.039 1 89.19 110 ARG B N 1
ATOM 2049 C CA . ARG B 1 110 ? 3.279 21.312 -3.297 1 89.19 110 ARG B CA 1
ATOM 2050 C C . ARG B 1 110 ? 1.853 20.828 -3.045 1 89.19 110 ARG B C 1
ATOM 2052 O O . ARG B 1 110 ? 0.912 21.312 -3.682 1 89.19 110 ARG B O 1
ATOM 2059 N N . VAL B 1 111 ? 1.73 19.922 -2.16 1 89.94 111 VAL B N 1
ATOM 2060 C CA . VAL B 1 111 ? 0.429 19.328 -1.881 1 89.94 111 VAL B CA 1
ATOM 2061 C C . VAL B 1 111 ? -0.5 20.375 -1.271 1 89.94 111 VAL B C 1
ATOM 2063 O O . VAL B 1 111 ? -1.673 20.469 -1.643 1 89.94 111 VAL B O 1
ATOM 2066 N N . LEU B 1 112 ? -0.002 21.188 -0.394 1 92.44 112 LEU B N 1
ATOM 2067 C CA . LEU B 1 112 ? -0.827 22.188 0.268 1 92.44 112 LEU B CA 1
ATOM 2068 C C . LEU B 1 112 ? -1.123 23.359 -0.671 1 92.44 112 LEU B C 1
ATOM 2070 O O . LEU B 1 112 ? -2.156 24.016 -0.542 1 92.44 112 LEU B O 1
ATOM 2074 N N . ALA B 1 113 ? -0.219 23.578 -1.605 1 86.06 113 ALA B N 1
ATOM 2075 C CA . ALA B 1 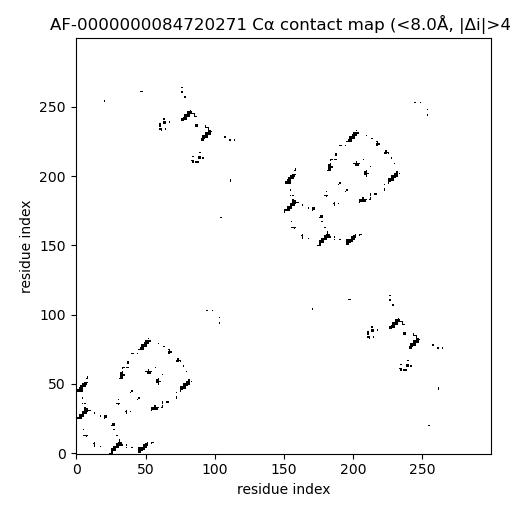113 ? -0.458 24.609 -2.604 1 86.06 113 ALA B CA 1
ATOM 2076 C C . ALA B 1 113 ? -1.599 24.219 -3.539 1 86.06 113 ALA B C 1
ATOM 2078 O O . ALA B 1 113 ? -2.389 25.078 -3.953 1 86.06 113 ALA B O 1
ATOM 2079 N N . HIS B 1 114 ? -1.679 23 -3.883 1 77.19 114 HIS B N 1
ATOM 2080 C CA . HIS B 1 114 ? -2.699 22.484 -4.789 1 77.19 114 HIS B CA 1
ATOM 2081 C C . HIS B 1 114 ? -4.062 22.422 -4.109 1 77.19 114 HIS B C 1
ATOM 2083 O O . HIS B 1 114 ? -5.094 22.641 -4.754 1 77.19 114 HIS B O 1
ATOM 2089 N N . SER B 1 115 ? -4.105 22.094 -2.91 1 72.38 115 SER B N 1
ATOM 2090 C CA . SER B 1 115 ? -5.359 22.016 -2.168 1 72.38 115 SER B CA 1
ATOM 2091 C C . SER B 1 115 ? -6.047 23.375 -2.094 1 72.38 115 SER B C 1
ATOM 2093 O O . SER B 1 115 ? -7.277 23.453 -2.049 1 72.38 115 SER B O 1
ATOM 2095 N N . ASP B 1 116 ? -5.324 24.375 -2.043 1 60.47 116 ASP B N 1
ATOM 2096 C CA . ASP B 1 116 ? -5.863 25.734 -2.061 1 60.47 116 ASP B CA 1
ATOM 2097 C C . ASP B 1 116 ? -6.539 26.031 -3.395 1 60.47 116 ASP B C 1
ATOM 2099 O O . ASP B 1 116 ? -7.555 26.734 -3.436 1 60.47 116 ASP B O 1
ATOM 2103 N N . ALA B 1 117 ? -6.031 25.531 -4.434 1 54.03 117 ALA B N 1
ATOM 2104 C CA . ALA B 1 117 ? -6.574 25.75 -5.77 1 54.03 117 ALA B CA 1
ATOM 2105 C C . ALA B 1 117 ? -7.918 25.047 -5.941 1 54.03 117 ALA B C 1
ATOM 2107 O O . ALA B 1 117 ? -8.82 25.562 -6.602 1 54.03 117 ALA B O 1
ATOM 2108 N N . ARG B 1 118 ? -7.957 23.938 -5.359 1 53.78 118 ARG B N 1
ATOM 2109 C CA . ARG B 1 118 ? -9.203 23.188 -5.496 1 53.78 118 ARG B CA 1
ATOM 2110 C C . ARG B 1 118 ? -10.312 23.812 -4.652 1 53.78 118 ARG B C 1
ATOM 2112 O O . ARG B 1 118 ? -11.484 23.766 -5.02 1 53.78 118 ARG B O 1
ATOM 2119 N N . ARG B 1 119 ? -9.953 24.281 -3.641 1 54.59 119 ARG B N 1
ATOM 2120 C CA . ARG B 1 119 ? -10.945 24.938 -2.781 1 54.59 119 ARG B CA 1
ATOM 2121 C C . ARG B 1 119 ? -11.453 26.219 -3.408 1 54.59 119 ARG B C 1
ATOM 2123 O O . ARG B 1 119 ? -12.555 26.688 -3.094 1 54.59 119 ARG B O 1
ATOM 2130 N N . GLN B 1 120 ? -10.648 26.875 -4.141 1 51.41 120 GLN B N 1
ATOM 2131 C CA . GLN B 1 120 ? -11.062 28.156 -4.703 1 51.41 120 GLN B CA 1
ATOM 2132 C C . GLN B 1 120 ? -11.891 27.953 -5.973 1 51.41 120 GLN B C 1
ATOM 2134 O O . GLN B 1 120 ? -12.414 28.922 -6.535 1 51.41 120 GLN B O 1
ATOM 2139 N N . THR B 1 121 ? -11.742 26.859 -6.625 1 49.47 121 THR B N 1
ATOM 2140 C CA . THR B 1 121 ? -12.578 26.812 -7.816 1 49.47 121 THR B CA 1
ATOM 2141 C C . THR B 1 121 ? -14.047 26.609 -7.441 1 49.47 121 THR B C 1
ATOM 2143 O O . THR B 1 121 ? -14.406 25.594 -6.852 1 49.47 121 THR B O 1
ATOM 2146 N N . PRO B 1 122 ? -14.719 27.594 -7.289 1 49 122 PRO B N 1
ATOM 2147 C CA . PRO B 1 122 ? -16.156 27.453 -7.062 1 49 122 PRO B CA 1
ATOM 2148 C C . PRO B 1 122 ? -16.781 26.359 -7.938 1 49 122 PRO B C 1
ATOM 2150 O O . PRO B 1 122 ? -16.297 26.094 -9.039 1 49 122 PRO B O 1
ATOM 2153 N N . PRO B 1 123 ? -17.328 25.312 -7.293 1 46.22 123 PRO B N 1
ATOM 2154 C CA . PRO B 1 123 ? -18 24.406 -8.227 1 46.22 123 PRO B CA 1
ATOM 2155 C C . PRO B 1 123 ? -18.594 25.141 -9.43 1 46.22 123 PRO B C 1
ATOM 2157 O O . PRO B 1 123 ? -19.203 26.203 -9.281 1 46.22 123 PRO B O 1
ATOM 2160 N N . ALA B 1 124 ? -17.953 25.016 -10.516 1 41.88 124 ALA B N 1
ATOM 2161 C CA . ALA B 1 124 ? -18.625 25.609 -11.68 1 41.88 124 ALA B CA 1
ATOM 2162 C C . ALA B 1 124 ? -20.125 25.359 -11.633 1 41.88 124 ALA B C 1
ATOM 2164 O O . ALA B 1 124 ? -20.578 24.266 -11.258 1 41.88 124 ALA B O 1
ATOM 2165 N N . LYS B 1 125 ? -20.859 26.266 -11.328 1 39.44 125 LYS B N 1
ATOM 2166 C CA . LYS B 1 125 ? -22.297 26.125 -11.555 1 39.44 125 LYS B CA 1
ATOM 2167 C C . LYS B 1 125 ? -22.562 25.297 -12.82 1 39.44 125 LYS B C 1
ATOM 2169 O O . LYS B 1 125 ? -22.031 25.594 -13.883 1 39.44 125 LYS B O 1
ATOM 2174 N N . ALA B 1 126 ? -22.75 23.953 -12.594 1 44.69 126 ALA B N 1
ATOM 2175 C CA . ALA B 1 126 ? -23.297 23.219 -13.734 1 44.69 126 ALA B CA 1
ATOM 2176 C C . ALA B 1 126 ? -24.203 24.125 -14.57 1 44.69 126 ALA B C 1
ATOM 2178 O O . ALA B 1 126 ? -25.188 24.656 -14.062 1 44.69 126 ALA B O 1
ATOM 2179 N N . SER B 1 127 ? -23.641 24.922 -15.398 1 40.91 127 SER B N 1
ATOM 2180 C CA . SER B 1 127 ? -24.562 25.578 -16.328 1 40.91 127 SER B CA 1
ATOM 2181 C C . SER B 1 127 ? -25.641 24.609 -16.797 1 40.91 127 SER B C 1
ATOM 2183 O O . SER B 1 127 ? -25.344 23.531 -17.328 1 40.91 127 SER B O 1
ATOM 2185 N N . ARG B 1 128 ? -26.703 24.484 -16.031 1 40.88 128 ARG B N 1
ATOM 2186 C CA . ARG B 1 128 ? -27.906 23.906 -16.625 1 40.88 128 ARG B CA 1
ATOM 2187 C C . ARG B 1 128 ? -28.062 24.344 -18.078 1 40.88 128 ARG B C 1
ATOM 2189 O O . ARG B 1 128 ? -28.453 25.484 -18.359 1 40.88 128 ARG B O 1
ATOM 2196 N N . HIS B 1 129 ? -27.109 24.016 -18.891 1 40.75 129 HIS B N 1
ATOM 2197 C CA . HIS B 1 129 ? -27.578 24.141 -20.266 1 40.75 129 HIS B CA 1
ATOM 2198 C C . HIS B 1 129 ? -28.938 23.484 -20.469 1 40.75 129 HIS B C 1
ATOM 2200 O O . HIS B 1 129 ? -29.078 22.281 -20.234 1 40.75 129 HIS B O 1
ATOM 2206 N N . SER B 1 130 ? -29.953 24.219 -20.062 1 39.97 130 SER B N 1
ATOM 2207 C CA . SER B 1 130 ? -31.312 23.922 -20.516 1 39.97 130 SER B CA 1
ATOM 2208 C C . SER B 1 130 ? -31.328 23.422 -21.953 1 39.97 130 SER B C 1
ATOM 2210 O O . SER B 1 130 ? -31.016 24.156 -22.891 1 39.97 130 SER B O 1
ATOM 2212 N N . CYS B 1 131 ? -30.688 22.312 -22.234 1 39.19 131 CYS B N 1
ATOM 2213 C CA . CYS B 1 131 ? -30.969 21.734 -23.547 1 39.19 131 CYS B CA 1
ATOM 2214 C C . CYS B 1 131 ? -32.469 21.609 -23.766 1 39.19 131 CYS B C 1
ATOM 2216 O O . CYS B 1 131 ? -33.125 20.766 -23.156 1 39.19 131 CYS B O 1
ATOM 2218 N N . SER B 1 132 ? -33.125 22.766 -23.812 1 38.03 132 SER B N 1
ATOM 2219 C CA . SER B 1 132 ? -34.469 22.828 -24.359 1 38.03 132 SER B CA 1
ATOM 2220 C C . SER B 1 132 ? -34.562 22.062 -25.688 1 38.03 132 SER B C 1
ATOM 2222 O O . SER B 1 132 ? -34.094 22.531 -26.719 1 38.03 132 SER B O 1
ATOM 2224 N N . THR B 1 133 ? -34.156 20.781 -25.625 1 35.5 133 THR B N 1
ATOM 2225 C CA . THR B 1 133 ? -34.562 20 -26.797 1 35.5 133 THR B CA 1
ATOM 2226 C C . THR B 1 133 ? -36.062 20.047 -27.016 1 35.5 133 THR B C 1
ATOM 2228 O O . THR B 1 133 ? -36.812 19.594 -26.172 1 35.5 133 THR B O 1
ATOM 2231 N N . ARG B 1 134 ? -36.5 21.172 -27.578 1 36.25 134 ARG B N 1
ATOM 2232 C CA . ARG B 1 134 ? -37.812 21.25 -28.203 1 36.25 134 ARG B CA 1
ATOM 2233 C C . ARG B 1 134 ? -38.094 20.016 -29.062 1 36.25 134 ARG B C 1
ATOM 2235 O O . ARG B 1 134 ? -37.438 19.828 -30.109 1 36.25 134 ARG B O 1
ATOM 2242 N N . THR B 1 135 ? -38.156 18.875 -28.453 1 35.41 135 THR B N 1
ATOM 2243 C CA . THR B 1 135 ? -38.719 17.734 -29.188 1 35.41 135 THR B CA 1
ATOM 2244 C C . THR B 1 135 ? -40.031 18.109 -29.828 1 35.41 135 THR B C 1
ATOM 2246 O O . THR B 1 135 ? -41.031 18.406 -29.125 1 35.41 135 THR B O 1
ATOM 2249 N N . THR B 1 136 ? -39.969 18.984 -30.922 1 35.5 136 THR B N 1
ATOM 2250 C CA . THR B 1 136 ? -41.062 19.203 -31.844 1 35.5 136 THR B CA 1
ATOM 2251 C C . THR B 1 136 ? -41.719 17.875 -32.219 1 35.5 136 THR B C 1
ATOM 2253 O O . TH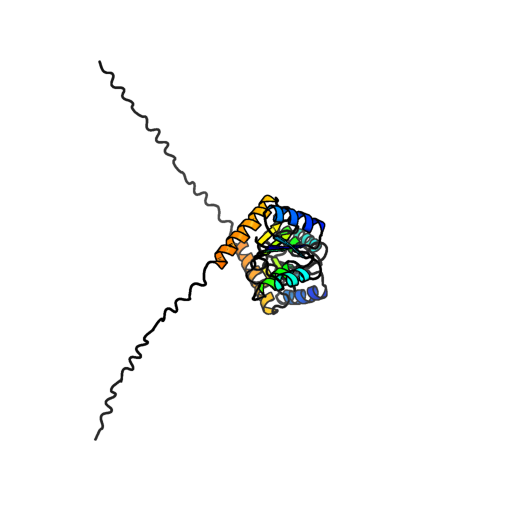R B 1 136 ? -41.094 17.016 -32.812 1 35.5 136 THR B O 1
ATOM 2256 N N . LEU B 1 137 ? -42.438 17.297 -31.234 1 33.16 137 LEU B N 1
ATOM 2257 C CA . LEU B 1 137 ? -43.375 16.203 -31.547 1 33.16 137 LEU B CA 1
ATOM 2258 C C . LEU B 1 137 ? -44.25 16.578 -32.719 1 33.16 137 LEU B C 1
ATOM 2260 O O . LEU B 1 137 ? -45.125 17.453 -32.625 1 33.16 137 LEU B O 1
ATOM 2264 N N . LEU B 1 138 ? -43.656 16.781 -33.906 1 33.41 138 LEU B N 1
ATOM 2265 C CA . LEU B 1 138 ? -44.5 16.891 -35.094 1 33.41 138 LEU B CA 1
ATOM 2266 C C . LEU B 1 138 ? -45.438 15.695 -35.219 1 33.41 138 LEU B C 1
ATOM 2268 O O . LEU B 1 138 ? -45 14.562 -35.438 1 33.41 138 LEU B O 1
ATOM 2272 N N . PHE B 1 139 ? -46.375 15.555 -34.188 1 34.59 139 PHE B N 1
ATOM 2273 C CA . PHE B 1 139 ? -47.531 14.68 -34.406 1 34.59 139 PHE B CA 1
ATOM 2274 C C . PHE B 1 139 ? -48.125 14.898 -35.781 1 34.59 139 PHE B C 1
ATOM 2276 O O . PHE B 1 139 ? -48.656 15.977 -36.062 1 34.59 139 PHE B O 1
ATOM 2283 N N . GLY B 1 140 ? -47.438 14.508 -36.875 1 30.92 140 GLY B N 1
ATOM 2284 C CA . GLY B 1 140 ? -48.062 14.477 -38.188 1 30.92 140 GLY B CA 1
ATOM 2285 C C . GLY B 1 140 ? -49.469 13.883 -38.125 1 30.92 140 GLY B C 1
ATOM 2286 O O . GLY B 1 140 ? -49.656 12.742 -37.719 1 30.92 140 GLY B O 1
ATOM 2287 N N . LEU B 1 141 ? -50.469 14.688 -37.781 1 35.91 141 LEU B N 1
ATOM 2288 C CA . LEU B 1 141 ? -51.906 14.453 -37.969 1 35.91 141 LEU B CA 1
ATOM 2289 C C . LEU B 1 141 ? -52.156 13.797 -39.312 1 35.91 141 LEU B C 1
ATOM 2291 O O . LEU B 1 141 ? -51.938 14.406 -40.375 1 35.91 141 LEU B O 1
ATOM 2295 N N . GLY B 1 142 ? -51.562 12.578 -39.594 1 29.48 142 GLY B N 1
ATOM 2296 C CA . GLY B 1 142 ? -52.094 11.875 -40.75 1 29.48 142 GLY B CA 1
ATOM 2297 C C . GLY B 1 142 ? -53.594 11.922 -40.875 1 29.48 142 GLY B C 1
ATOM 2298 O O . GLY B 1 142 ? -54.312 11.703 -39.875 1 29.48 142 GLY B O 1
ATOM 2299 N N . ASP B 1 143 ? -54.094 12.898 -41.594 1 34.44 143 ASP B N 1
ATOM 2300 C CA . ASP B 1 143 ? -55.469 13.117 -42.094 1 34.44 143 ASP B CA 1
ATOM 2301 C C . ASP B 1 143 ? -56.031 11.828 -42.656 1 34.44 143 ASP B C 1
ATOM 2303 O O . ASP B 1 143 ? -55.656 11.383 -43.719 1 34.44 143 ASP B O 1
ATOM 2307 N N . SER B 1 144 ? -55.969 10.695 -41.969 1 31.5 144 SER B N 1
ATOM 2308 C CA . SER B 1 144 ? -56.719 9.609 -42.562 1 31.5 144 SER B CA 1
ATOM 2309 C C . SER B 1 144 ? -58.156 10.023 -42.844 1 31.5 144 SER B C 1
ATOM 2311 O O . SER B 1 144 ? -58.906 10.367 -41.906 1 31.5 144 SER B O 1
ATOM 2313 N N . SER B 1 145 ? -58.375 10.711 -43.938 1 32.5 145 SER B N 1
ATOM 2314 C CA . SER B 1 145 ? -59.656 10.953 -44.562 1 32.5 145 SER B CA 1
ATOM 2315 C C . SER B 1 145 ? -60.5 9.688 -44.625 1 32.5 145 SER B C 1
ATOM 2317 O O . SER B 1 145 ? -60.188 8.734 -45.312 1 32.5 145 SER B O 1
ATOM 2319 N N . CYS B 1 146 ? -60.875 9.203 -43.375 1 29.78 146 CYS B N 1
ATOM 2320 C CA . CYS B 1 146 ? -61.875 8.164 -43.375 1 29.78 146 CYS B CA 1
ATOM 2321 C C . CYS B 1 146 ? -63.125 8.594 -44.156 1 29.78 146 CYS B C 1
ATOM 2323 O O . CYS B 1 146 ? -63.812 9.523 -43.75 1 29.78 146 CYS B O 1
ATOM 2325 N N . SER B 1 147 ? -63 8.633 -45.5 1 30.03 147 SER B N 1
ATOM 2326 C CA . SER B 1 147 ? -64.125 8.852 -46.375 1 30.03 147 SER B CA 1
ATOM 2327 C C . SER B 1 147 ? -65.312 7.961 -46 1 30.03 147 SER B C 1
ATOM 2329 O O . SER B 1 147 ? -65.125 6.754 -45.812 1 30.03 147 SER B O 1
ATOM 2331 N N . THR B 1 148 ? -66.312 8.57 -45.344 1 26.64 148 THR B N 1
ATOM 2332 C CA . THR B 1 148 ? -67.688 8.133 -45.156 1 26.64 148 THR B CA 1
ATOM 2333 C C . THR B 1 148 ? -68.312 7.598 -46.438 1 26.64 148 THR B C 1
ATOM 2335 O O . THR B 1 148 ? -68.5 8.352 -47.406 1 26.64 148 THR B O 1
ATOM 2338 N N . ALA B 1 149 ? -68 6.359 -46.906 1 24.12 149 ALA B N 1
ATOM 2339 C CA . ALA B 1 149 ? -68.812 5.703 -47.906 1 24.12 149 ALA B CA 1
ATOM 2340 C C . ALA B 1 149 ? -70.312 5.684 -47.5 1 24.12 149 ALA B C 1
ATOM 2342 O O . ALA B 1 149 ? -70.625 5.484 -46.312 1 24.12 149 ALA B O 1
ATOM 2343 N N . HIS B 1 150 ? -71.125 6.109 -48.438 1 24.95 150 HIS B N 1
ATOM 2344 C CA . HIS B 1 150 ? -72.312 5.367 -48.906 1 24.95 150 HIS B CA 1
ATOM 2345 C C . HIS B 1 150 ? -71.938 3.91 -49.188 1 24.95 150 HIS B C 1
ATOM 2347 O O . HIS B 1 150 ? -70.875 3.619 -49.719 1 24.95 150 HIS B O 1
#

pLDDT: mean 77.78, std 23.6, range [24.12, 98.75]

Sequence (300 aa):
MRTILLVDDEQDLLDLFREVLEQMDYRVIEAHDGREALSLARQSPPELVVTDWMMPRMDGLELCHALHADERLHDIPIILHSSSGDPHAPGARFVPKSSPLEEFEGLVRRVLAHSDARRQTPPAKASRHSCSTRTTLLFGLGDSSCSTAHMRTILLVDDEQDLLDLFREVLEQMDYRVIEAHDGREALSLARQSPPELVVTDWMMPRMDGLELCHALHADERLHDIPIILHSSSGDPHAPGARFVPKSSPLEEFEGLVRRVLAHSDARRQTPPAKASRHSCSTRTTLLFGLGDSSCSTAH

InterPro domains:
  IPR001789 Signal transduction response regulator, receiver domain [PF00072] (4-86)
  IPR001789 Signal transduction response regulator, receiver domain [PS50110] (3-112)
  IPR001789 Signal transduction response regulator, receiver domain [SM00448] (2-108)
  IPR011006 CheY-like superfamily [SSF52172] (1-122)
  IPR050595 Bacterial response regulator [PTHR44591] (3-119)

Foldseek 3Di:
DFEEEEEALDVVVVVVVCVVVVVVVYHYDYYNALVRSLVVCVVPNGQEYEYEADGPPHGPVNSLVVQCVDPVRNPRYYHHDYPDPDPPPVPDDDDDPPDDPVVVVVVVVVVVVVVVVVVPPDPPPPPPPVPVPPPVPPPVPPPPPPPPDD/DFEEEEEALDVVVVVVVCVVVVVVVYHYDYYNALVRSLVVCVVPNGQEYEYEADHPPHGPVNSLVVQCVDPVRNPRYYHHDYPDPDPPPVPDDDDDPPDDPVVVVVVVVVVVVVVVVVVPPDPPPPPPPVPPPPPPPPPVPPPPCPPPDD